Protein AF-0000000080665202 (afdb_homodimer)

InterPro domains:
  IPR003607 HD/PDEase domain [SM00471] (32-148)
  IPR006674 HD domain [PF13023] (15-162)
  IPR006674 HD domain [PS51831] (36-139)
  IPR039356 5'-deoxynucleotidase YfbR/HDDC2 [PTHR11845] (4-186)

Foldseek 3Di:
DQQDQQPVVLVLLVVLQQPAAQVVCVVLVQPPHHGNQVLLVVLLVVLVVCVVVDPPDPSVLLNLLSRQQCSLCSPLNNDDPVNPADPVRSVVSSLVSLVVNLSNVVVCSVVSSVSNVCLVVCDDPSNVVSVLSSLLSQVLSVLVSCVPVVGDDVVSLVVCVPVNDDPPSVVVNVVSVVVSVVVVVVVD/DQQDQQPVVLVLLVVLQQPAAQVVCVVLVQPPHHGNQVLLVVLLVVLVVCVVVDPPDPSVLLSLLSRQQCSLCSPLNNDDPVNPADPVRSVVSSLVSLVVNLSNVVVCSVVSSVSNVCLVVCDDPSNVVSVLSSLLSQVLSVLVSCVPVVGDDVVSLVVCVPVNDDPPSVVVNVVSVVVSVVVVVVVD

Nearest PDB structures (foldseek):
  4l1j-assembly1_A  TM=9.635E-01  e=3.374E-11  Homo sapiens
  4l7e-assembly1_A  TM=9.557E-01  e=7.257E-11  Homo sapiens
  4dmb-assembly1_A  TM=9.648E-01  e=1.289E-10  Homo sapiens
  4l7w-assembly1_A-2  TM=9.643E-01  e=2.080E-10  Homo sapiens
  4l1j-assembly1_A  TM=9.636E-01  e=3.786E-11  Homo sapiens

Sequence (376 aa):
MTSTLKIFELLDVLDNLKHLKRTGWVKCGVPEPETVACHMYRMAVLAMALDGQIDGLDVMRAVKMALVHDIGEAIAGDITPHCGVSEQDKFDLEKKAIDTITSYVPSVGDEWSMLWKEYEEAASLTAKVVKHLDKFDMIVQAEKYEEVHGIDLQQFFASTVGVLKMEPFATWDRELREKRNQRLSKNEMTSTLKIFELLDVLDNLKHLKRTGWVKCGVPEPETVACHMYRMAVLAMALDGQIDGLDVMRAVKMALVHDIGEAIAGDITPHCGVSEQDKFDLEKKAIDTITSYVPSVGDEWSMLWKEYEEAASLTAKVVKHLDKFDMIVQAEKYEEVHGIDLQQFFASTVGVLKMEPFATWDRELREKRNQRLSKNE

Secondary structure (DSSP, 8-state):
------HHHHHHHHHHHHH-B-HHHHHTT-SSPPBHHHHHHHHHHHHHHTTTTSTT--HHHHHHHHHHTTTTHHHH----GGGS--HHHHHHHHHHHHHHHHHT-TTTHHHHHHHHHHHHHT-SHHHHHHHHHHHHHHHHHHHHHHHHH----HHHHHTTTTT--STTHHHHHHHHHHHHHHHHHH--/------HHHHHHHHHHHHH-B-HHHHHTT-SSPPBHHHHHHHHHHHHHHTTTTSTT--HHHHHHHHHHTTTTHHHH----GGGS--HHHHHHHHHHHHHHHHHT-TTTHHHHHHHHHHHHHT-SHHHHHHHHHHHHHHHHHHHHHHHHH----HHHHHTTTTT--STTHHHHHHHHHHHHHHHHHHT-

Radius of gyration: 20.37 Å; Cα contacts (8 Å, |Δi|>4): 469; chains: 2; bounding box: 46×51×63 Å

pLDDT: mean 95.86, std 7.24, range [35.56, 98.94]

Solvent-accessible surface area (backbone atoms only — not comparable to full-atom values): 20281 Å² total; per-residue (Å²): 126,84,64,63,70,34,61,69,64,47,48,50,40,49,51,40,24,50,68,34,56,40,43,72,43,54,76,70,64,46,79,87,52,62,23,48,28,30,54,28,31,50,40,23,54,53,33,56,65,41,51,92,68,46,92,89,58,53,40,68,60,30,24,53,29,34,63,43,58,64,52,23,31,42,73,57,44,68,80,50,85,84,67,80,56,52,73,66,57,47,50,53,44,30,48,52,28,40,55,55,54,26,62,30,30,50,77,49,16,64,58,54,52,48,37,33,50,43,44,74,64,45,73,51,71,47,23,41,51,47,51,43,44,53,55,50,51,50,41,54,50,41,52,49,45,26,71,75,67,70,47,88,55,62,67,58,52,65,75,44,65,87,64,47,71,53,76,67,46,29,60,52,48,52,53,50,52,51,52,50,49,52,54,57,54,68,74,98,126,82,64,63,69,33,60,68,64,47,49,50,42,51,52,40,22,50,68,35,55,40,44,73,41,52,77,69,65,46,78,87,52,61,23,48,27,28,54,27,31,51,41,23,54,53,32,54,67,40,51,91,71,46,91,88,59,53,38,67,60,30,24,54,30,35,64,42,60,64,52,22,31,41,72,57,44,68,80,51,86,84,68,79,56,51,73,68,57,48,50,52,44,32,48,52,27,40,54,54,55,25,64,29,32,50,80,47,16,65,58,52,52,50,38,34,50,44,44,74,64,46,71,49,70,49,24,41,50,45,51,43,43,52,54,49,51,49,41,54,50,41,52,50,46,26,72,74,68,70,47,89,55,60,67,58,54,64,75,42,65,86,64,48,69,52,79,68,46,29,59,52,48,53,53,49,53,50,52,51,50,53,55,56,54,69,75,98

Organism: Caenorhabditis japonica (NCBI:txid281687)

Structure (mmCIF, N/CA/C/O backbone):
data_AF-0000000080665202-model_v1
#
loop_
_entity.id
_entity.type
_entity.pdbx_description
1 polymer "5'-deoxynucleotidase HDDC2"
#
loop_
_atom_site.group_PDB
_atom_site.id
_atom_site.type_symbol
_atom_site.label_atom_id
_atom_site.label_alt_id
_atom_site.label_comp_id
_atom_site.label_asym_id
_atom_site.label_entity_id
_atom_site.label_seq_id
_atom_site.pdbx_PDB_ins_code
_atom_site.Cartn_x
_atom_site.Cartn_y
_atom_site.Cartn_z
_atom_site.occupancy
_atom_site.B_iso_or_equiv
_atom_site.auth_seq_id
_atom_site.auth_comp_id
_atom_site.auth_asym_id
_atom_site.auth_atom_id
_atom_site.pdbx_PDB_model_num
ATOM 1 N N . MET A 1 1 ? -3.447 0.035 32.438 1 35.75 1 MET A N 1
ATOM 2 C CA . MET A 1 1 ? -3.031 1.276 31.797 1 35.75 1 MET A CA 1
ATOM 3 C C . MET A 1 1 ? -3.268 1.212 30.297 1 35.75 1 MET A C 1
ATOM 5 O O . MET A 1 1 ? -2.805 0.283 29.625 1 35.75 1 MET A O 1
ATOM 9 N N . THR A 1 2 ? -4.465 1.565 29.812 1 48.47 2 THR A N 1
ATOM 10 C CA . THR A 1 2 ? -4.992 1.306 28.484 1 48.47 2 THR A CA 1
ATOM 11 C C . THR A 1 2 ? -3.939 1.594 27.422 1 48.47 2 THR A C 1
ATOM 13 O O . THR A 1 2 ? -3.402 2.701 27.359 1 48.47 2 THR A O 1
ATOM 16 N N . SER A 1 3 ? -3.148 0.642 27.062 1 66.38 3 SER A N 1
ATOM 17 C CA . SER A 1 3 ? -1.968 0.791 26.219 1 66.38 3 SER A CA 1
ATOM 18 C C . SER A 1 3 ? -2.279 1.609 24.969 1 66.38 3 SER A C 1
ATOM 20 O O . SER A 1 3 ? -3.314 1.408 24.328 1 66.38 3 SER A O 1
ATOM 22 N N . THR A 1 4 ? -1.758 2.883 24.984 1 87.56 4 THR A N 1
ATOM 23 C CA . THR A 1 4 ? -1.946 3.938 24 1 87.56 4 THR A CA 1
ATOM 24 C C . THR A 1 4 ? -1.174 3.627 22.719 1 87.56 4 THR A C 1
ATOM 26 O O . THR A 1 4 ? -0.082 3.057 22.766 1 87.56 4 THR A O 1
ATOM 29 N N . LEU A 1 5 ? -1.821 3.877 21.672 1 95.12 5 LEU A N 1
ATOM 30 C CA . LEU A 1 5 ? -1.2 3.779 20.359 1 95.12 5 LEU A CA 1
ATOM 31 C C . LEU A 1 5 ? 0.13 4.523 20.328 1 95.12 5 LEU A C 1
ATOM 33 O O . LEU A 1 5 ? 0.198 5.699 20.703 1 95.12 5 LEU A O 1
ATOM 37 N N . LYS A 1 6 ? 1.21 3.777 20.062 1 97.56 6 LYS A N 1
ATOM 38 C CA . LYS A 1 6 ? 2.527 4.379 19.875 1 97.56 6 LYS A CA 1
ATOM 39 C C . LYS A 1 6 ? 2.752 4.77 18.422 1 97.56 6 LYS A C 1
ATOM 41 O O . LYS A 1 6 ? 3.502 4.105 17.703 1 97.56 6 LYS A O 1
ATOM 46 N N . ILE A 1 7 ? 2.266 5.875 18.047 1 97.94 7 ILE A N 1
ATOM 47 C CA . ILE A 1 7 ? 2.076 6.273 16.656 1 97.94 7 ILE A CA 1
ATOM 48 C C . ILE A 1 7 ? 3.434 6.469 15.984 1 97.94 7 ILE A C 1
ATOM 50 O O . ILE A 1 7 ? 3.627 6.078 14.828 1 97.94 7 ILE A O 1
ATOM 54 N N . PHE A 1 8 ? 4.422 6.996 16.594 1 98.06 8 PHE A N 1
ATOM 55 C CA . PHE A 1 8 ? 5.688 7.316 15.938 1 98.06 8 PHE A CA 1
ATOM 56 C C . PHE A 1 8 ? 6.52 6.055 15.727 1 98.06 8 PHE A C 1
ATOM 58 O O . PHE A 1 8 ? 7.25 5.949 14.742 1 98.06 8 PHE A O 1
ATOM 65 N N . GLU A 1 9 ? 6.453 5.094 16.656 1 98.44 9 GLU A N 1
ATOM 66 C CA . GLU A 1 9 ? 7.078 3.795 16.422 1 98.44 9 GLU A CA 1
ATOM 67 C C . GLU A 1 9 ? 6.43 3.082 15.242 1 98.44 9 GLU A C 1
ATOM 69 O O . GLU A 1 9 ? 7.125 2.492 14.406 1 98.44 9 GLU A O 1
ATOM 74 N N . LEU A 1 10 ? 5.078 3.156 15.172 1 98.69 10 LEU A N 1
ATOM 75 C CA . LEU A 1 10 ? 4.367 2.553 14.055 1 98.69 10 LEU A CA 1
ATOM 76 C C . LEU A 1 10 ? 4.762 3.225 12.742 1 98.69 10 LEU A C 1
ATOM 78 O O . LEU A 1 10 ? 4.953 2.549 11.727 1 98.69 10 LEU A O 1
ATOM 82 N N . LEU A 1 11 ? 4.887 4.535 12.805 1 98.69 11 LEU A N 1
ATOM 83 C CA . LEU A 1 11 ? 5.27 5.281 11.609 1 98.69 11 LEU A CA 1
ATOM 84 C C . LEU A 1 11 ? 6.66 4.875 11.141 1 98.69 11 LEU A C 1
ATOM 86 O O . LEU A 1 11 ? 6.918 4.801 9.938 1 98.69 11 LEU A O 1
ATOM 90 N N . ASP A 1 12 ? 7.551 4.574 12.039 1 98.19 12 ASP A N 1
ATOM 91 C CA . ASP A 1 12 ? 8.883 4.102 11.672 1 98.19 12 ASP A CA 1
ATOM 92 C C . ASP A 1 12 ? 8.812 2.746 10.969 1 98.19 12 ASP A C 1
ATOM 94 O O . ASP A 1 12 ? 9.508 2.516 9.977 1 98.19 12 ASP A O 1
ATOM 98 N N . VAL A 1 13 ? 8.023 1.891 11.492 1 98.62 13 VAL A N 1
ATOM 99 C CA . VAL A 1 13 ? 7.809 0.575 10.898 1 98.62 13 VAL A CA 1
ATOM 100 C C . VAL A 1 13 ? 7.312 0.729 9.461 1 98.62 13 VAL A C 1
ATOM 102 O O . VAL A 1 13 ? 7.855 0.113 8.539 1 98.62 13 VAL A O 1
ATOM 105 N N . LEU A 1 14 ? 6.332 1.546 9.281 1 98.75 14 LEU A N 1
ATOM 106 C CA . LEU A 1 14 ? 5.691 1.697 7.98 1 98.75 14 LEU A CA 1
ATOM 107 C C . LEU A 1 14 ? 6.617 2.408 7 1 98.75 14 LEU A C 1
ATOM 109 O O . LEU A 1 14 ? 6.594 2.121 5.801 1 98.75 14 LEU A O 1
ATOM 113 N N . ASP A 1 15 ? 7.406 3.33 7.516 1 98.25 15 ASP A N 1
ATOM 114 C CA . ASP A 1 15 ? 8.391 3.992 6.664 1 98.25 15 ASP A CA 1
ATOM 115 C C . ASP A 1 15 ? 9.422 2.996 6.141 1 98.25 15 ASP A C 1
ATOM 117 O O . ASP A 1 15 ? 9.828 3.068 4.977 1 98.25 15 ASP A O 1
ATOM 121 N N . ASN A 1 16 ? 9.844 2.117 7.012 1 98 16 ASN A N 1
ATOM 122 C CA . ASN A 1 16 ? 10.789 1.083 6.602 1 98 16 ASN A CA 1
ATOM 123 C C . ASN A 1 16 ? 10.219 0.219 5.48 1 98 16 ASN A C 1
ATOM 125 O O . ASN A 1 16 ? 10.93 -0.125 4.535 1 98 16 ASN A O 1
ATOM 129 N N . LEU A 1 17 ? 8.945 -0.098 5.523 1 98.44 17 LEU A N 1
ATOM 130 C CA . LEU A 1 17 ? 8.312 -0.917 4.496 1 98.44 17 LEU A CA 1
ATOM 131 C C . LEU A 1 17 ? 8.227 -0.159 3.176 1 98.44 17 LEU A C 1
ATOM 133 O O . LEU A 1 17 ? 8.375 -0.752 2.104 1 98.44 17 LEU A O 1
ATOM 137 N N . LYS A 1 18 ? 7.922 1.159 3.256 1 97.06 18 LYS A N 1
ATOM 138 C CA . LYS A 1 18 ? 7.816 1.993 2.062 1 97.06 18 LYS A CA 1
ATOM 139 C C . LYS A 1 18 ? 9.117 1.973 1.261 1 97.06 18 LYS A C 1
ATOM 141 O O . LYS A 1 18 ? 9.102 2.131 0.039 1 97.06 18 LYS A O 1
ATOM 146 N N . HIS A 1 19 ? 10.219 1.714 1.933 1 94.75 19 HIS A N 1
ATOM 147 C CA . HIS A 1 19 ? 11.516 1.873 1.276 1 94.75 19 HIS A CA 1
ATOM 148 C C . HIS A 1 19 ? 12.266 0.545 1.201 1 94.75 19 HIS A C 1
ATOM 150 O O . HIS A 1 19 ? 13.352 0.472 0.629 1 94.75 19 HIS A O 1
ATOM 156 N N . LEU A 1 20 ? 11.695 -0.484 1.735 1 97.19 20 LEU A N 1
ATOM 157 C CA . LEU A 1 20 ? 12.289 -1.816 1.668 1 97.19 20 LEU A CA 1
ATOM 158 C C . LEU A 1 20 ? 12 -2.469 0.32 1 97.19 20 LEU A C 1
ATOM 160 O O . LEU A 1 20 ? 10.914 -3.012 0.105 1 97.19 20 LEU A O 1
ATOM 164 N N . LYS A 1 21 ? 13.031 -2.439 -0.521 1 97.44 21 LYS A N 1
ATOM 165 C CA . LYS A 1 21 ? 12.898 -3.068 -1.832 1 97.44 21 LYS A CA 1
ATOM 166 C C . LYS A 1 21 ? 12.781 -4.586 -1.702 1 97.44 21 LYS A C 1
ATOM 168 O O . LYS A 1 21 ? 13.453 -5.199 -0.872 1 97.44 21 LYS A O 1
ATOM 173 N N . ARG A 1 22 ? 11.945 -5.234 -2.451 1 97.81 22 ARG A N 1
ATOM 174 C CA . ARG A 1 22 ? 11.805 -6.688 -2.398 1 97.81 22 ARG A CA 1
ATOM 175 C C . ARG A 1 22 ? 13.078 -7.379 -2.865 1 97.81 22 ARG A C 1
ATOM 177 O O . ARG A 1 22 ? 13.484 -7.23 -4.02 1 97.81 22 ARG A O 1
ATOM 184 N N . THR A 1 23 ? 13.609 -8.141 -2.047 1 97 23 THR A N 1
ATOM 185 C CA . THR A 1 23 ? 14.961 -8.688 -2.172 1 97 23 THR A CA 1
ATOM 186 C C . THR A 1 23 ? 15.07 -9.562 -3.414 1 97 23 THR A C 1
ATOM 188 O O . THR A 1 23 ? 16.094 -9.562 -4.094 1 97 23 THR A O 1
ATOM 191 N N . GLY A 1 24 ? 14.039 -10.336 -3.705 1 96.06 24 GLY A N 1
ATOM 192 C CA . GLY A 1 24 ? 14.07 -11.18 -4.883 1 96.06 24 GLY A CA 1
ATOM 193 C C . GLY A 1 24 ? 14.344 -10.422 -6.164 1 96.06 24 GLY A C 1
ATOM 194 O O . GLY A 1 24 ? 15.109 -10.883 -7.016 1 96.06 24 GLY A O 1
ATOM 195 N N . TRP A 1 25 ? 13.75 -9.258 -6.344 1 97.81 25 TRP A N 1
ATOM 196 C CA . TRP A 1 25 ? 13.953 -8.43 -7.527 1 97.81 25 TRP A CA 1
ATOM 197 C C . TRP A 1 25 ? 15.352 -7.816 -7.531 1 97.81 25 TRP A C 1
ATOM 199 O O . TRP A 1 25 ? 15.984 -7.711 -8.586 1 97.81 25 TRP A O 1
ATOM 209 N N . VAL A 1 26 ? 15.75 -7.375 -6.32 1 97.38 26 VAL A N 1
ATOM 210 C CA . VAL A 1 26 ? 17.078 -6.789 -6.188 1 97.38 26 VAL A CA 1
ATOM 211 C C . VAL A 1 26 ? 18.141 -7.797 -6.633 1 97.38 26 VAL A C 1
ATOM 213 O O . VAL A 1 26 ? 19.047 -7.453 -7.387 1 97.38 26 VAL A O 1
ATOM 216 N N . LYS A 1 27 ? 18.031 -8.984 -6.23 1 96.31 27 LYS A N 1
ATOM 217 C CA . LYS A 1 27 ? 18.984 -10.039 -6.547 1 96.31 27 LYS A CA 1
ATOM 218 C C . LYS A 1 27 ? 19 -10.336 -8.047 1 96.31 27 LYS A C 1
ATOM 220 O O . LYS A 1 27 ? 20.016 -10.766 -8.586 1 96.31 27 LYS A O 1
ATOM 225 N N . CYS A 1 28 ? 17.906 -10.094 -8.703 1 97.12 28 CYS A N 1
ATOM 226 C CA . CYS A 1 28 ? 17.797 -10.352 -10.133 1 97.12 28 CYS A CA 1
ATOM 227 C C . CYS A 1 28 ? 18.234 -9.133 -10.938 1 97.12 28 CYS A C 1
ATOM 229 O O . CYS A 1 28 ? 18.188 -9.141 -12.172 1 97.12 28 CYS A O 1
ATOM 231 N N . GLY A 1 29 ? 18.609 -8.062 -10.234 1 97.38 29 GLY A N 1
ATOM 232 C CA . GLY A 1 29 ? 19.125 -6.879 -10.898 1 97.38 29 GLY A CA 1
ATOM 233 C C . GLY A 1 29 ? 18.047 -6.004 -11.492 1 97.38 29 GLY A C 1
ATOM 234 O O . GLY A 1 29 ? 18.297 -5.238 -12.43 1 97.38 29 GLY A O 1
ATOM 235 N N . VAL A 1 30 ? 16.844 -6.125 -11.039 1 97.5 30 VAL A N 1
ATOM 236 C CA . VAL A 1 30 ? 15.75 -5.285 -11.523 1 97.5 30 VAL A CA 1
ATOM 237 C C . VAL A 1 30 ? 16 -3.83 -11.141 1 97.5 30 VAL A C 1
ATOM 239 O O . VAL A 1 30 ? 16.219 -3.52 -9.969 1 97.5 30 VAL A O 1
ATOM 242 N N . PRO A 1 31 ? 15.969 -2.922 -12.094 1 96.06 31 PRO A N 1
ATOM 243 C CA . PRO A 1 31 ? 16.125 -1.507 -11.75 1 96.06 31 PRO A CA 1
ATOM 244 C C . PRO A 1 31 ? 14.93 -0.944 -10.992 1 96.06 31 PRO A C 1
ATOM 246 O O . PRO A 1 31 ? 13.781 -1.155 -11.398 1 96.06 31 PRO A O 1
ATOM 249 N N . GLU A 1 32 ? 15.172 -0.239 -9.867 1 93.44 32 GLU A N 1
ATOM 250 C CA . GLU A 1 32 ? 14.148 0.423 -9.07 1 93.44 32 GLU A CA 1
ATOM 251 C C . GLU A 1 32 ? 12.961 -0.505 -8.812 1 93.44 32 GLU A C 1
ATOM 253 O O . GLU A 1 32 ? 11.82 -0.162 -9.117 1 93.44 32 GLU A O 1
ATOM 258 N N . PRO A 1 33 ? 13.219 -1.645 -8.25 1 97.12 33 PRO A N 1
ATOM 259 C CA . PRO A 1 33 ? 12.141 -2.615 -8.039 1 97.12 33 PRO A CA 1
ATOM 260 C C . PRO A 1 33 ? 11.109 -2.133 -7.016 1 97.12 33 PRO A C 1
ATOM 262 O O . PRO A 1 33 ? 11.352 -1.153 -6.305 1 97.12 33 PRO A O 1
ATOM 265 N N . GLU A 1 34 ? 9.977 -2.793 -7 1 97.88 34 GLU A N 1
ATOM 266 C CA . GLU A 1 34 ? 8.914 -2.477 -6.043 1 97.88 34 GLU A CA 1
ATOM 267 C C . GLU A 1 34 ? 9.383 -2.709 -4.609 1 97.88 34 GLU A C 1
ATOM 269 O O . GLU A 1 34 ? 10.305 -3.488 -4.367 1 97.88 34 GLU A O 1
ATOM 274 N N . THR A 1 35 ? 8.719 -2.025 -3.676 1 98.19 35 THR A N 1
ATOM 275 C CA . THR A 1 35 ? 8.953 -2.211 -2.248 1 98.19 35 THR A CA 1
ATOM 276 C C . THR A 1 35 ? 7.926 -3.17 -1.652 1 98.19 35 THR A C 1
ATOM 278 O O . THR A 1 35 ? 6.941 -3.516 -2.305 1 98.19 35 THR A O 1
ATOM 281 N N . VAL A 1 36 ? 8.211 -3.588 -0.464 1 98.5 36 VAL A N 1
ATOM 282 C CA . VAL A 1 36 ? 7.297 -4.469 0.249 1 98.5 36 VAL A CA 1
ATOM 283 C C . VAL A 1 36 ? 5.949 -3.777 0.433 1 98.5 36 VAL A C 1
ATOM 285 O O . VAL A 1 36 ? 4.895 -4.391 0.242 1 98.5 36 VAL A O 1
ATOM 288 N N . ALA A 1 37 ? 5.918 -2.49 0.741 1 98.62 37 ALA A N 1
ATOM 289 C CA . ALA A 1 37 ? 4.684 -1.738 0.953 1 98.62 37 ALA A CA 1
ATOM 290 C C . ALA A 1 37 ? 3.83 -1.718 -0.312 1 98.62 37 ALA A C 1
ATOM 292 O O . ALA A 1 37 ? 2.617 -1.932 -0.253 1 98.62 37 ALA A O 1
ATOM 293 N N . CYS A 1 38 ? 4.422 -1.447 -1.482 1 98.12 38 CYS A N 1
ATOM 294 C CA . CYS A 1 38 ? 3.641 -1.325 -2.709 1 98.12 38 CYS A CA 1
ATOM 295 C C . CYS A 1 38 ? 3.066 -2.674 -3.127 1 98.12 38 CYS A C 1
ATOM 297 O O . CYS A 1 38 ? 1.975 -2.74 -3.693 1 98.12 38 CYS A O 1
ATOM 299 N N . HIS A 1 39 ? 3.873 -3.74 -2.846 1 98.56 39 HIS A N 1
ATOM 300 C CA . HIS A 1 39 ? 3.363 -5.09 -3.051 1 98.56 39 HIS A CA 1
ATOM 301 C C . HIS A 1 39 ? 2.111 -5.34 -2.219 1 98.56 39 HIS A C 1
ATOM 303 O O . HIS A 1 39 ? 1.103 -5.824 -2.736 1 98.56 39 HIS A O 1
ATOM 309 N N . MET A 1 40 ? 2.154 -4.949 -0.942 1 98.81 40 MET A N 1
ATOM 310 C CA . MET A 1 40 ? 1.022 -5.168 -0.046 1 98.81 40 MET A CA 1
ATOM 311 C C . MET A 1 40 ? -0.148 -4.266 -0.421 1 98.81 40 MET A C 1
ATOM 313 O O . MET A 1 40 ? -1.309 -4.648 -0.27 1 98.81 40 MET A O 1
ATOM 317 N N . TYR A 1 41 ? 0.145 -3.104 -0.934 1 98.94 41 TYR A N 1
ATOM 318 C CA . TYR A 1 41 ? -0.912 -2.227 -1.426 1 98.94 41 TYR A CA 1
ATOM 319 C C . TYR A 1 41 ? -1.69 -2.891 -2.555 1 98.94 41 TYR A C 1
ATOM 321 O O . TYR A 1 41 ? -2.922 -2.955 -2.516 1 98.94 41 TYR A O 1
ATOM 329 N N . ARG A 1 42 ? -0.974 -3.344 -3.578 1 98.88 42 ARG A N 1
ATOM 330 C CA . ARG A 1 42 ? -1.641 -3.979 -4.711 1 98.88 42 ARG A CA 1
ATOM 331 C C . ARG A 1 42 ? -2.477 -5.172 -4.258 1 98.88 42 ARG A C 1
ATOM 333 O O . ARG A 1 42 ? -3.607 -5.352 -4.715 1 98.88 42 ARG A O 1
ATOM 340 N N . MET A 1 43 ? -1.951 -5.957 -3.334 1 98.88 43 MET A N 1
ATOM 341 C CA . MET A 1 43 ? -2.68 -7.117 -2.832 1 98.88 43 MET A CA 1
ATOM 342 C C . MET A 1 43 ? -3.973 -6.691 -2.143 1 98.88 43 MET A C 1
ATOM 344 O O . MET A 1 43 ? -5.008 -7.336 -2.307 1 98.88 43 MET A O 1
ATOM 348 N N . ALA A 1 44 ? -3.902 -5.645 -1.385 1 98.88 44 ALA A N 1
ATOM 349 C CA . ALA A 1 44 ? -5.078 -5.184 -0.657 1 98.88 44 ALA A CA 1
ATOM 350 C C . ALA A 1 44 ? -6.172 -4.719 -1.618 1 98.88 44 ALA A C 1
ATOM 352 O O . ALA A 1 44 ? -7.344 -5.043 -1.438 1 98.88 44 ALA A O 1
ATOM 353 N N . VAL A 1 45 ? -5.816 -3.992 -2.66 1 98.88 45 VAL A N 1
ATOM 354 C CA . VAL A 1 45 ? -6.785 -3.492 -3.627 1 98.88 45 VAL A CA 1
ATOM 355 C C . VAL A 1 45 ? -7.371 -4.656 -4.422 1 98.88 45 VAL A C 1
ATOM 357 O O . VAL A 1 45 ? -8.578 -4.699 -4.684 1 98.88 45 VAL A O 1
ATOM 360 N N . LEU A 1 46 ? -6.559 -5.613 -4.789 1 98.75 46 LEU A N 1
ATOM 361 C CA . LEU A 1 46 ? -7.055 -6.793 -5.488 1 98.75 46 LEU A CA 1
ATOM 362 C C . LEU A 1 46 ? -8.023 -7.578 -4.609 1 98.75 46 LEU A C 1
ATOM 364 O O . LEU A 1 46 ? -9.031 -8.094 -5.098 1 98.75 46 LEU A O 1
ATOM 368 N N . ALA A 1 47 ? -7.68 -7.672 -3.311 1 98.81 47 ALA A N 1
ATOM 369 C CA . ALA A 1 47 ? -8.594 -8.328 -2.385 1 98.81 47 ALA A CA 1
ATOM 370 C C . ALA A 1 47 ? -9.961 -7.648 -2.389 1 98.81 47 ALA A C 1
ATOM 372 O O . ALA A 1 47 ? -11 -8.32 -2.408 1 98.81 47 ALA A O 1
ATOM 373 N N . MET A 1 48 ? -9.984 -6.324 -2.398 1 98.44 48 MET A N 1
ATOM 374 C CA . MET A 1 48 ? -11.242 -5.578 -2.467 1 98.44 48 MET A CA 1
ATOM 375 C C . MET A 1 48 ? -12.008 -5.922 -3.738 1 98.44 48 MET A C 1
ATOM 377 O O . MET A 1 48 ? -13.234 -6.055 -3.711 1 98.44 48 MET A O 1
ATOM 381 N N . ALA A 1 49 ? -11.297 -6.086 -4.793 1 98.06 49 ALA A N 1
ATOM 382 C CA . ALA A 1 49 ? -11.914 -6.324 -6.094 1 98.06 49 ALA A CA 1
ATOM 383 C C . ALA A 1 49 ? -12.531 -7.719 -6.164 1 98.06 49 ALA A C 1
ATOM 385 O O . ALA A 1 49 ? -13.32 -8.01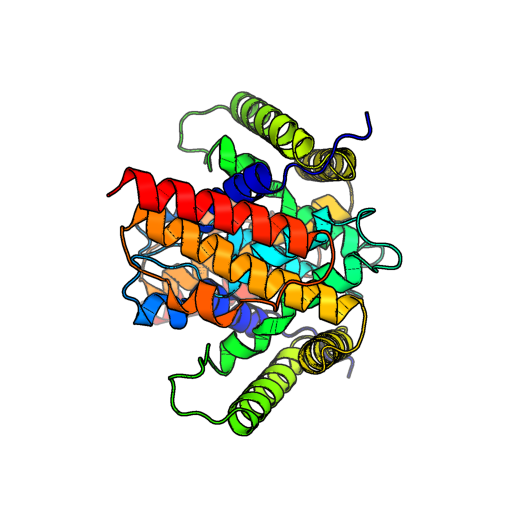6 -7.066 1 98.06 49 ALA A O 1
ATOM 386 N N . LEU A 1 50 ? -12.234 -8.57 -5.219 1 97.5 50 LEU A N 1
ATOM 387 C CA . LEU A 1 50 ? -12.727 -9.945 -5.215 1 97.5 50 LEU A CA 1
ATOM 388 C C . LEU A 1 50 ? -14.102 -10.023 -4.562 1 97.5 50 LEU A C 1
ATOM 390 O O . LEU A 1 50 ? -14.695 -11.102 -4.488 1 97.5 50 LEU A O 1
ATOM 394 N N . ASP A 1 51 ? -14.57 -8.883 -4.047 1 95.75 51 ASP A N 1
ATOM 395 C CA . ASP A 1 51 ? -15.891 -8.898 -3.41 1 95.75 51 ASP A CA 1
ATOM 396 C C . ASP A 1 51 ? -16.953 -9.461 -4.352 1 95.75 51 ASP A C 1
ATOM 398 O O . ASP A 1 51 ? -17.109 -8.969 -5.473 1 95.75 51 ASP A O 1
ATOM 402 N N . GLY A 1 52 ? -17.625 -10.508 -3.959 1 92.44 52 GLY A N 1
ATOM 403 C CA . GLY A 1 52 ? -18.672 -11.148 -4.742 1 92.44 52 GLY A CA 1
ATOM 404 C C . GLY A 1 52 ? -18.125 -12.172 -5.73 1 92.44 52 GLY A C 1
ATOM 405 O O . GLY A 1 52 ? -18.906 -12.812 -6.445 1 92.44 52 GLY A O 1
ATOM 406 N N . GLN A 1 53 ? -16.812 -12.391 -5.734 1 93.81 53 GLN A N 1
ATOM 407 C CA . GLN A 1 53 ? -16.203 -13.281 -6.719 1 93.81 53 GLN A CA 1
ATOM 408 C C . GLN A 1 53 ? -15.961 -14.672 -6.133 1 93.81 53 GLN A C 1
ATOM 410 O O . GLN A 1 53 ? -15.867 -15.648 -6.871 1 93.81 53 GLN A O 1
ATOM 415 N N . ILE A 1 54 ? -15.773 -14.773 -4.844 1 96.31 54 ILE A N 1
ATOM 416 C CA . ILE A 1 54 ? -15.477 -16.031 -4.164 1 96.31 54 ILE A CA 1
ATOM 417 C C . ILE A 1 54 ? -16.469 -16.25 -3.031 1 96.31 54 ILE A C 1
ATOM 419 O O . ILE A 1 54 ? -16.5 -15.484 -2.062 1 96.31 54 ILE A O 1
ATOM 423 N N . ASP A 1 55 ? -17.219 -17.297 -3.131 1 96.5 55 ASP A N 1
ATOM 424 C CA . ASP A 1 55 ? -18.266 -17.594 -2.158 1 96.5 55 ASP A CA 1
ATOM 425 C C . ASP A 1 55 ? -17.688 -17.797 -0.765 1 96.5 55 ASP A C 1
ATOM 427 O O . ASP A 1 55 ? -16.719 -18.562 -0.595 1 96.5 55 ASP A O 1
ATOM 431 N N . GLY A 1 56 ? -18.234 -17.078 0.177 1 97.44 56 GLY A N 1
ATOM 432 C CA . GLY A 1 56 ? -17.859 -17.297 1.564 1 97.44 56 GLY A CA 1
ATOM 433 C C . GLY A 1 56 ? -16.672 -16.469 2 1 97.44 56 GLY A C 1
ATOM 434 O O . GLY A 1 56 ? -16.328 -16.438 3.184 1 97.44 56 GLY A O 1
ATOM 435 N N . LEU A 1 57 ? -16.078 -15.781 1.095 1 98 57 LEU A N 1
ATOM 436 C CA . LEU A 1 57 ? -14.891 -15 1.437 1 98 57 LEU A CA 1
ATOM 437 C C . LEU A 1 57 ? -15.266 -13.766 2.252 1 98 57 LEU A C 1
ATOM 439 O O . LEU A 1 57 ? -16.156 -13 1.857 1 98 57 LEU A O 1
ATOM 443 N N . ASP A 1 58 ? -14.648 -13.633 3.383 1 98.12 58 ASP A N 1
ATOM 444 C CA . ASP A 1 58 ? -14.664 -12.359 4.102 1 98.12 58 ASP A CA 1
ATOM 445 C C . ASP A 1 58 ? -13.648 -11.383 3.508 1 98.12 58 ASP A C 1
ATOM 447 O O . ASP A 1 58 ? -12.484 -11.367 3.916 1 98.12 58 ASP A O 1
ATOM 451 N N . VAL A 1 59 ? -14.094 -10.531 2.674 1 97.88 59 VAL A N 1
ATOM 452 C CA . VAL A 1 59 ? -13.242 -9.68 1.856 1 97.88 59 VAL A CA 1
ATOM 453 C C . VAL A 1 59 ? -12.484 -8.695 2.75 1 97.88 59 VAL A C 1
ATOM 455 O O . VAL A 1 59 ? -11.297 -8.43 2.527 1 97.88 59 VAL A O 1
ATOM 458 N N . MET A 1 60 ? -13.164 -8.141 3.721 1 98.06 60 MET A N 1
ATOM 459 C CA . MET A 1 60 ? -12.492 -7.168 4.582 1 98.06 60 MET A CA 1
ATOM 460 C C . MET A 1 60 ? -11.406 -7.84 5.414 1 98.06 60 MET A C 1
ATOM 462 O O . MET A 1 60 ? -10.375 -7.234 5.695 1 98.06 60 MET A O 1
ATOM 466 N N . ARG A 1 61 ? -11.703 -9.016 5.84 1 98.44 61 ARG A N 1
ATOM 467 C CA . ARG A 1 61 ? -10.648 -9.758 6.527 1 98.44 61 ARG A CA 1
ATOM 468 C C . ARG A 1 61 ? -9.469 -10.016 5.598 1 98.44 61 ARG A C 1
ATOM 470 O O . ARG A 1 61 ? -8.312 -9.922 6.012 1 98.44 61 ARG A O 1
ATOM 477 N N . ALA A 1 62 ? -9.719 -10.352 4.328 1 98.88 62 ALA A N 1
ATOM 478 C CA . ALA A 1 62 ? -8.664 -10.555 3.338 1 98.88 62 ALA A CA 1
ATOM 479 C C . ALA A 1 62 ? -7.863 -9.273 3.119 1 98.88 62 ALA A C 1
ATOM 481 O O . ALA A 1 62 ? -6.637 -9.32 2.998 1 98.88 62 ALA A O 1
ATOM 482 N N . VAL A 1 63 ? -8.555 -8.148 3.08 1 98.88 63 VAL A N 1
ATOM 483 C CA . VAL A 1 63 ? -7.898 -6.855 2.91 1 98.88 63 VAL A CA 1
ATOM 484 C C . VAL A 1 63 ? -6.965 -6.59 4.09 1 98.88 63 VAL A C 1
ATOM 486 O O . VAL A 1 63 ? -5.797 -6.242 3.9 1 98.88 63 VAL A O 1
ATOM 489 N N . LYS A 1 64 ? -7.461 -6.781 5.301 1 98.81 64 LYS A N 1
ATOM 490 C CA . LYS A 1 64 ? -6.637 -6.562 6.484 1 98.81 64 LYS A CA 1
ATOM 491 C C . LYS A 1 64 ? -5.422 -7.492 6.488 1 98.81 64 LYS A C 1
ATOM 493 O O . LYS A 1 64 ? -4.309 -7.062 6.801 1 98.81 64 LYS A O 1
ATOM 498 N N . MET A 1 65 ? -5.66 -8.727 6.137 1 98.88 65 MET A N 1
ATOM 499 C CA . MET A 1 65 ? -4.57 -9.695 6.105 1 98.88 65 MET A CA 1
ATOM 500 C C . MET A 1 65 ? -3.518 -9.297 5.082 1 98.88 65 MET A C 1
ATOM 502 O O . MET A 1 65 ? -2.318 -9.375 5.355 1 98.88 65 MET A O 1
ATOM 506 N N . ALA A 1 66 ? -3.973 -8.875 3.902 1 98.94 66 ALA A N 1
ATOM 507 C CA . ALA A 1 66 ? -3.053 -8.422 2.859 1 98.94 66 ALA A CA 1
ATOM 508 C C . ALA A 1 66 ? -2.205 -7.25 3.344 1 98.94 66 ALA A C 1
ATOM 510 O O . ALA A 1 66 ? -1.026 -7.141 2.994 1 98.94 66 ALA A O 1
ATOM 511 N N . LEU A 1 67 ? -2.74 -6.406 4.164 1 98.88 67 LEU A N 1
ATOM 512 C CA . LEU A 1 67 ? -2.076 -5.188 4.613 1 98.88 67 LEU A CA 1
ATOM 513 C C . LEU A 1 67 ? -1.036 -5.496 5.684 1 98.88 67 LEU A C 1
ATOM 515 O O . LEU A 1 67 ? -0.121 -4.703 5.914 1 98.88 67 LEU A O 1
ATOM 519 N N . VAL A 1 68 ? -1.112 -6.715 6.32 1 98.81 68 VAL A N 1
ATOM 520 C CA . VAL A 1 68 ? -0.221 -6.883 7.465 1 98.81 68 VAL A CA 1
ATOM 521 C C . VAL A 1 68 ? 0.6 -8.156 7.297 1 98.81 68 VAL A C 1
ATOM 523 O O . VAL A 1 68 ? 1.467 -8.461 8.125 1 98.81 68 VAL A O 1
ATOM 526 N N . HIS A 1 69 ? 0.375 -8.938 6.23 1 98.69 69 HIS A N 1
ATOM 527 C CA . HIS A 1 69 ? 0.957 -10.273 6.152 1 98.69 69 HIS A CA 1
ATOM 528 C C . HIS A 1 69 ? 2.48 -10.211 6.156 1 98.69 69 HIS A C 1
ATOM 530 O O . HIS A 1 69 ? 3.139 -11.078 6.734 1 98.69 69 HIS A O 1
ATOM 536 N N . ASP A 1 70 ? 3.08 -9.188 5.609 1 98.31 70 ASP A N 1
ATOM 537 C CA . ASP A 1 70 ? 4.531 -9.047 5.535 1 98.31 70 ASP A CA 1
ATOM 538 C C . ASP A 1 70 ? 5.023 -7.91 6.434 1 98.31 70 ASP A C 1
ATOM 540 O O . ASP A 1 70 ? 6.148 -7.438 6.281 1 98.31 70 ASP A O 1
ATOM 544 N N . ILE A 1 71 ? 4.207 -7.398 7.359 1 98.69 71 ILE A N 1
ATOM 545 C CA . ILE A 1 71 ? 4.523 -6.195 8.117 1 98.69 71 ILE A CA 1
ATOM 546 C C . ILE A 1 71 ? 5.758 -6.438 8.984 1 98.69 71 ILE A C 1
ATOM 548 O O . ILE A 1 71 ? 6.539 -5.52 9.234 1 98.69 71 ILE A O 1
ATOM 552 N N . GLY A 1 72 ? 5.996 -7.668 9.422 1 98.38 72 GLY A N 1
ATOM 553 C CA . GLY A 1 72 ? 7.164 -8.016 10.219 1 98.38 72 GLY A CA 1
ATOM 554 C C . GLY A 1 72 ? 8.477 -7.754 9.5 1 98.38 72 GLY A C 1
ATOM 555 O O . GLY A 1 72 ? 9.516 -7.598 10.133 1 98.38 72 GLY A O 1
ATOM 556 N N . GLU A 1 73 ? 8.43 -7.695 8.164 1 98.31 73 GLU A N 1
ATOM 557 C CA . GLU A 1 73 ? 9.641 -7.492 7.371 1 98.31 73 GLU A CA 1
ATOM 558 C C . GLU A 1 73 ? 10.227 -6.102 7.602 1 98.31 73 GLU A C 1
ATOM 560 O O . GLU A 1 73 ? 11.391 -5.852 7.289 1 98.31 73 GLU A O 1
ATOM 565 N N . ALA A 1 74 ? 9.422 -5.207 8.094 1 98.38 74 ALA A N 1
ATOM 566 C CA . ALA A 1 74 ? 9.914 -3.873 8.438 1 98.38 74 ALA A CA 1
ATOM 567 C C . ALA A 1 74 ? 11.07 -3.955 9.43 1 98.38 74 ALA A C 1
ATOM 569 O O . ALA A 1 74 ? 11.953 -3.092 9.438 1 98.38 74 ALA A O 1
ATOM 570 N N . ILE A 1 75 ? 11.016 -4.926 10.297 1 97.88 75 ILE A N 1
ATOM 571 C CA . ILE A 1 75 ? 12.016 -5.098 11.344 1 97.88 75 ILE A CA 1
ATOM 572 C C . ILE A 1 75 ? 12.945 -6.254 10.977 1 97.88 75 ILE A C 1
ATOM 574 O O . ILE A 1 75 ? 14.172 -6.117 11.047 1 97.88 75 ILE A O 1
ATOM 578 N N . ALA A 1 76 ? 12.398 -7.391 10.477 1 95.94 76 ALA A N 1
ATOM 579 C CA . ALA A 1 76 ? 13.148 -8.617 10.227 1 95.94 76 ALA A CA 1
ATOM 580 C C . ALA A 1 76 ? 13.883 -8.547 8.891 1 95.94 76 ALA A C 1
ATOM 582 O O . ALA A 1 76 ? 14.828 -9.312 8.656 1 95.94 76 ALA A O 1
ATOM 583 N N . GLY A 1 77 ? 13.43 -7.617 8.016 1 95.38 77 GLY A N 1
ATOM 584 C CA . GLY A 1 77 ? 13.93 -7.629 6.652 1 95.38 77 GLY A CA 1
ATOM 585 C C . GLY A 1 77 ? 13.172 -8.586 5.75 1 95.38 77 GLY A C 1
ATOM 586 O O . GLY A 1 77 ? 12.461 -9.469 6.23 1 95.38 77 GLY A O 1
ATOM 587 N N . ASP A 1 78 ? 13.266 -8.336 4.469 1 95.44 78 ASP A N 1
ATOM 588 C CA . ASP A 1 78 ? 12.648 -9.211 3.484 1 95.44 78 ASP A CA 1
ATOM 589 C C . ASP A 1 78 ? 13.57 -10.375 3.129 1 95.44 78 ASP A C 1
ATOM 591 O O . ASP A 1 78 ? 14.305 -10.312 2.139 1 95.44 78 ASP A O 1
ATOM 595 N N . ILE A 1 79 ? 13.406 -11.391 3.791 1 91.31 79 ILE A N 1
ATOM 596 C CA . ILE A 1 79 ? 14.281 -12.547 3.656 1 91.31 79 ILE A CA 1
ATOM 597 C C . ILE A 1 79 ? 13.719 -13.5 2.604 1 91.31 79 ILE A C 1
ATOM 599 O O . ILE A 1 79 ? 12.547 -13.891 2.672 1 91.31 79 ILE A O 1
ATOM 603 N N . THR A 1 80 ? 14.539 -13.867 1.707 1 88.38 80 THR A N 1
ATOM 604 C CA . THR A 1 80 ? 14.164 -14.805 0.659 1 88.38 80 THR A CA 1
ATOM 605 C C . THR A 1 80 ? 14.828 -16.172 0.895 1 88.38 80 THR A C 1
ATOM 607 O O . THR A 1 80 ? 15.68 -16.297 1.771 1 88.38 80 THR A O 1
ATOM 610 N N . PRO A 1 81 ? 14.422 -17.156 0.147 1 81.62 81 PRO A N 1
ATOM 611 C CA . PRO A 1 81 ? 15.023 -18.484 0.295 1 81.62 81 PRO A CA 1
ATOM 612 C C . PRO A 1 81 ? 16.516 -18.484 -0.001 1 81.62 81 PRO A C 1
ATOM 614 O O . PRO A 1 81 ? 17.234 -19.391 0.439 1 81.62 81 PRO A O 1
ATOM 617 N N . HIS A 1 82 ? 17.047 -17.562 -0.568 1 83.5 82 HIS A N 1
ATOM 618 C CA . HIS A 1 82 ? 18.438 -17.531 -1.001 1 83.5 82 HIS A CA 1
ATOM 619 C C . HIS A 1 82 ? 19.312 -16.766 -0.006 1 83.5 82 HIS A C 1
ATOM 621 O O . HIS A 1 82 ? 20.5 -16.578 -0.235 1 83.5 82 HIS A O 1
ATOM 627 N N . CYS A 1 83 ? 18.812 -16.406 1.121 1 84.5 83 CYS A N 1
ATOM 628 C CA . CYS A 1 83 ? 19.547 -15.609 2.094 1 84.5 83 CYS A CA 1
ATOM 629 C C . CYS A 1 83 ? 20.219 -16.484 3.139 1 84.5 83 CYS A C 1
ATOM 631 O O . CYS A 1 83 ? 20.844 -15.984 4.066 1 84.5 83 CYS A O 1
ATOM 633 N N . GLY A 1 84 ? 20.047 -17.812 3.02 1 85.38 84 GLY A N 1
ATOM 634 C CA . GLY A 1 84 ? 20.734 -18.734 3.914 1 85.38 84 GLY A CA 1
ATOM 635 C C . GLY A 1 84 ? 20.094 -18.828 5.285 1 85.38 84 GLY A C 1
ATOM 636 O O . GLY A 1 84 ? 20.75 -19.156 6.266 1 85.38 84 GLY A O 1
ATOM 637 N N . VAL A 1 85 ? 18.938 -18.328 5.445 1 87.62 85 VAL A N 1
ATOM 638 C CA . VAL A 1 85 ? 18.172 -18.422 6.676 1 87.62 85 VAL A CA 1
ATOM 639 C C . VAL A 1 85 ? 17.125 -19.531 6.555 1 87.62 85 VAL A C 1
ATOM 641 O O . VAL A 1 85 ? 16.422 -19.609 5.547 1 87.62 85 VAL A O 1
ATOM 644 N N . SER A 1 86 ? 17.062 -20.391 7.535 1 91.19 86 SER A N 1
ATOM 645 C CA . SER A 1 86 ? 16.109 -21.484 7.488 1 91.19 86 SER A CA 1
ATOM 646 C C . SER A 1 86 ? 14.672 -20.984 7.582 1 91.19 86 SER A C 1
ATOM 648 O O . SER A 1 86 ? 14.438 -19.859 8.031 1 91.19 86 SER A O 1
ATOM 650 N N . GLU A 1 87 ? 13.75 -21.812 7.227 1 89.81 87 GLU A N 1
ATOM 651 C CA . GLU A 1 87 ? 12.336 -21.469 7.32 1 89.81 87 GLU A CA 1
ATOM 652 C C . GLU A 1 87 ? 11.93 -21.188 8.766 1 89.81 87 GLU A C 1
ATOM 654 O O . GLU A 1 87 ? 11.148 -20.266 9.031 1 89.81 87 GLU A O 1
ATOM 659 N N . GLN A 1 88 ? 12.414 -22 9.688 1 92.56 88 GLN A N 1
ATOM 660 C CA . GLN A 1 88 ? 12.086 -21.844 11.102 1 92.56 88 GLN A CA 1
ATOM 661 C C . GLN A 1 88 ? 12.688 -20.547 11.656 1 92.56 88 GLN A C 1
ATOM 663 O O . GLN A 1 88 ? 12.039 -19.844 12.422 1 92.56 88 GLN A O 1
ATOM 668 N N . ASP A 1 89 ? 13.93 -20.312 11.32 1 93.44 89 ASP A N 1
ATOM 669 C CA . ASP A 1 89 ? 14.578 -19.078 11.781 1 93.44 89 ASP A CA 1
ATOM 670 C C . ASP A 1 89 ? 13.844 -17.844 11.25 1 93.44 89 ASP A C 1
ATOM 672 O O . ASP A 1 89 ? 13.68 -16.859 11.977 1 93.44 89 ASP A O 1
ATOM 676 N N . LYS A 1 90 ? 13.469 -17.938 10 1 92.06 90 LYS A N 1
ATOM 677 C CA . LYS A 1 90 ? 12.695 -16.844 9.43 1 92.06 90 LYS A CA 1
ATOM 678 C C . LYS A 1 90 ? 11.391 -16.641 10.195 1 92.06 90 LYS A C 1
ATOM 680 O O . LYS A 1 90 ? 11.023 -15.5 10.5 1 92.06 90 LYS A O 1
ATOM 685 N N . PHE A 1 91 ? 10.68 -17.703 10.406 1 93.12 91 PHE A N 1
ATOM 686 C CA . PHE A 1 91 ? 9.422 -17.641 11.148 1 93.12 91 PHE A CA 1
ATOM 687 C C . PHE A 1 91 ? 9.633 -16.984 12.516 1 93.12 91 PHE A C 1
ATOM 689 O O . PHE A 1 91 ? 8.859 -16.109 12.914 1 93.12 91 PHE A O 1
ATOM 696 N N . ASP A 1 92 ? 10.648 -17.359 13.227 1 95.56 92 ASP A N 1
ATOM 697 C CA . ASP A 1 92 ? 10.922 -16.844 14.57 1 95.56 92 ASP A CA 1
ATOM 698 C C . ASP A 1 92 ? 11.258 -15.352 14.523 1 95.56 92 ASP A C 1
ATOM 700 O O . ASP A 1 92 ? 10.82 -14.586 15.391 1 95.56 92 ASP A O 1
ATOM 704 N N . LEU A 1 93 ? 12.086 -14.977 13.57 1 95.44 93 LEU A N 1
ATOM 705 C CA . LEU A 1 93 ? 12.43 -13.57 13.398 1 95.44 93 LEU A CA 1
ATOM 706 C C . LEU A 1 93 ? 11.188 -12.734 13.117 1 95.44 93 LEU A C 1
ATOM 708 O O . LEU A 1 93 ? 11.008 -11.656 13.695 1 95.44 93 LEU A O 1
ATOM 712 N N . GLU A 1 94 ? 10.352 -13.234 12.227 1 96 94 GLU A N 1
ATOM 713 C CA . GLU A 1 94 ? 9.133 -12.523 11.883 1 96 94 GLU A CA 1
ATOM 714 C C . GLU A 1 94 ? 8.164 -12.469 13.062 1 96 94 GLU A C 1
ATOM 716 O O . GLU A 1 94 ? 7.5 -11.453 13.281 1 96 94 GLU A O 1
ATOM 721 N N . LYS A 1 95 ? 8.078 -13.57 13.781 1 97.06 95 LYS A N 1
ATOM 722 C CA . LYS A 1 95 ? 7.211 -13.602 14.953 1 97.06 95 LYS A CA 1
ATOM 723 C C . LYS A 1 95 ? 7.641 -12.555 15.984 1 97.06 95 LYS A C 1
ATOM 725 O O . LYS A 1 95 ? 6.809 -11.828 16.516 1 97.06 95 LYS A O 1
ATOM 730 N N . LYS A 1 96 ? 8.883 -12.469 16.25 1 98.12 96 LYS A N 1
ATOM 731 C CA . LYS A 1 96 ? 9.398 -11.461 17.156 1 98.12 96 LYS A CA 1
ATOM 732 C C . LYS A 1 96 ? 9.086 -10.055 16.672 1 98.12 96 LYS A C 1
ATOM 734 O O . LYS A 1 96 ? 8.719 -9.18 17.453 1 98.12 96 LYS A O 1
ATOM 739 N N . ALA A 1 97 ? 9.258 -9.852 15.375 1 98.44 97 ALA A N 1
ATOM 740 C CA . ALA A 1 97 ? 8.945 -8.555 14.773 1 98.44 97 ALA A CA 1
ATOM 741 C C . ALA A 1 97 ? 7.469 -8.219 14.922 1 98.44 97 ALA A C 1
ATOM 743 O O . ALA A 1 97 ? 7.113 -7.09 15.273 1 98.44 97 ALA A O 1
ATOM 744 N N . ILE A 1 98 ? 6.613 -9.203 14.688 1 98.44 98 ILE A N 1
ATOM 745 C CA . ILE A 1 98 ? 5.168 -9.016 14.797 1 98.44 98 ILE A CA 1
ATOM 746 C C . ILE A 1 98 ? 4.805 -8.664 16.234 1 98.44 98 ILE A C 1
ATOM 748 O O . ILE A 1 98 ? 3.986 -7.773 16.484 1 98.44 98 ILE A O 1
ATOM 752 N N . ASP A 1 99 ? 5.434 -9.344 17.172 1 98.12 99 ASP A N 1
ATOM 753 C CA . ASP A 1 99 ? 5.18 -9.062 18.578 1 98.12 99 ASP A CA 1
ATOM 754 C C . ASP A 1 99 ? 5.566 -7.621 18.938 1 98.12 99 ASP A C 1
ATOM 756 O O . ASP A 1 99 ? 4.832 -6.934 19.641 1 98.12 99 ASP A O 1
ATOM 760 N N . THR A 1 100 ? 6.66 -7.234 18.453 1 98.56 100 THR A N 1
ATOM 761 C CA . THR A 1 100 ? 7.109 -5.867 18.672 1 98.56 100 THR A CA 1
ATOM 762 C C . THR A 1 100 ? 6.137 -4.867 18.062 1 98.56 100 THR A C 1
ATOM 764 O O . THR A 1 100 ? 5.711 -3.916 18.719 1 98.56 100 THR A O 1
ATOM 767 N N . ILE A 1 101 ? 5.742 -5.086 16.844 1 98.69 101 ILE A N 1
ATOM 768 C CA . ILE A 1 101 ? 4.895 -4.156 16.109 1 98.69 101 ILE A CA 1
ATOM 769 C C . ILE A 1 101 ? 3.512 -4.094 16.75 1 98.69 101 ILE A C 1
ATOM 771 O O . ILE A 1 101 ? 2.932 -3.014 16.891 1 98.69 101 ILE A O 1
ATOM 775 N N . THR A 1 102 ? 3.01 -5.234 17.125 1 97.81 102 THR A N 1
ATOM 776 C CA . THR A 1 102 ? 1.669 -5.262 17.688 1 97.81 102 THR A CA 1
ATOM 777 C C . THR A 1 102 ? 1.646 -4.555 19.047 1 97.81 102 THR A C 1
ATOM 779 O O . THR A 1 102 ? 0.596 -4.078 19.484 1 97.81 102 THR A O 1
ATOM 782 N N . SER A 1 103 ? 2.797 -4.484 19.719 1 97.75 103 SER A N 1
ATOM 783 C CA . SER A 1 103 ? 2.877 -3.738 20.969 1 97.75 103 SER A CA 1
ATOM 784 C C . SER A 1 103 ? 2.711 -2.24 20.734 1 97.75 103 SER A C 1
ATOM 786 O O . SER A 1 103 ? 2.381 -1.494 21.656 1 97.75 103 SER A O 1
ATOM 788 N N . TYR A 1 104 ? 2.932 -1.786 19.5 1 98.06 104 TYR A N 1
ATOM 789 C CA . TYR A 1 104 ? 2.768 -0.374 19.188 1 98.06 104 TYR A CA 1
ATOM 790 C C . TYR A 1 104 ? 1.299 -0.034 18.953 1 98.06 104 TYR A C 1
ATOM 792 O O . TYR A 1 104 ? 0.921 1.14 18.938 1 98.06 104 TYR A O 1
ATOM 800 N N . VAL A 1 105 ? 0.483 -1.062 18.703 1 97.81 105 VAL A N 1
ATOM 801 C CA . VAL A 1 105 ? -0.933 -0.878 18.406 1 97.81 105 VAL A CA 1
ATOM 802 C C . VAL A 1 105 ? -1.773 -1.77 19.328 1 97.81 105 VAL A C 1
ATOM 804 O O . VAL A 1 105 ? -2.518 -2.631 18.844 1 97.81 105 VAL A O 1
ATOM 807 N N . PRO A 1 106 ? -1.838 -1.505 20.578 1 95.69 106 PRO A N 1
ATOM 808 C CA . PRO A 1 106 ? -2.424 -2.436 21.547 1 95.69 106 PRO A CA 1
ATOM 809 C C . PRO A 1 106 ? -3.912 -2.684 21.297 1 95.69 106 PRO A C 1
ATOM 811 O O . PRO A 1 106 ? -4.426 -3.754 21.641 1 95.69 106 PRO A O 1
ATOM 814 N N . SER A 1 107 ? -4.641 -1.763 20.781 1 94.44 107 SER A N 1
ATOM 815 C CA . SER A 1 107 ? -6.078 -1.92 20.562 1 94.44 107 SER A CA 1
ATOM 816 C C . SER A 1 107 ? -6.367 -2.914 19.453 1 94.44 107 SER A C 1
ATOM 818 O O . SER A 1 107 ? -7.426 -3.545 19.438 1 94.44 107 SER A O 1
ATOM 820 N N . VAL A 1 108 ? -5.418 -3.043 18.484 1 96.62 108 VAL A N 1
ATOM 821 C CA . VAL A 1 108 ? -5.688 -3.887 17.328 1 96.62 108 VAL A CA 1
ATOM 822 C C . VAL A 1 108 ? -4.57 -4.918 17.172 1 96.62 108 VAL A C 1
ATOM 824 O O . VAL A 1 108 ? -4.617 -5.762 16.266 1 96.62 108 VAL A O 1
ATOM 827 N N . GLY A 1 109 ? -3.6 -4.848 18.031 1 97.44 109 GLY A N 1
ATOM 828 C CA . GLY A 1 109 ? -2.42 -5.691 17.938 1 97.44 109 GLY A CA 1
ATOM 829 C C . GLY A 1 109 ? -2.746 -7.176 17.906 1 97.44 109 GLY A C 1
ATOM 830 O O . GLY A 1 109 ? -2.154 -7.934 17.141 1 97.44 109 GLY A O 1
ATOM 831 N N . ASP A 1 110 ? -3.66 -7.602 18.734 1 97.38 110 ASP A N 1
ATOM 832 C CA . ASP A 1 110 ? -4.059 -9.008 18.781 1 97.38 110 ASP A CA 1
ATOM 833 C C . ASP A 1 110 ? -4.637 -9.461 17.438 1 97.38 110 ASP A C 1
ATOM 835 O O . ASP A 1 110 ? -4.336 -10.555 16.969 1 97.38 110 ASP A O 1
ATOM 839 N N . GLU A 1 111 ? -5.445 -8.656 16.906 1 98 111 GLU A N 1
ATOM 840 C CA . GLU A 1 111 ? -6.023 -8.992 15.609 1 98 111 GLU A CA 1
ATOM 841 C C . GLU A 1 111 ? -4.941 -9.117 14.539 1 98 111 GLU A C 1
ATOM 843 O O . GLU A 1 111 ? -4.977 -10.031 13.711 1 98 111 GLU A O 1
ATOM 848 N N . TRP A 1 112 ? -3.992 -8.148 14.484 1 98.44 112 TRP A N 1
ATOM 849 C CA . TRP A 1 112 ? -2.916 -8.195 13.5 1 98.44 112 TRP A CA 1
ATOM 850 C C . TRP A 1 112 ? -2.098 -9.469 13.648 1 98.44 112 TRP A C 1
ATOM 852 O O . TRP A 1 112 ? -1.745 -10.109 12.656 1 98.44 112 TRP A O 1
ATOM 862 N N . SER A 1 113 ? -1.816 -9.766 14.914 1 98.25 113 SER A N 1
ATOM 863 C CA . SER A 1 113 ? -1.079 -10.992 15.18 1 98.25 113 SER A CA 1
ATOM 864 C C . SER A 1 113 ? -1.842 -12.219 14.68 1 98.25 113 SER A C 1
ATOM 866 O O . SER A 1 113 ? -1.251 -13.125 14.094 1 98.25 113 SER A O 1
ATOM 868 N N . MET A 1 114 ? -3.102 -12.266 14.898 1 98.44 114 MET A N 1
ATOM 869 C CA . MET A 1 114 ? -3.941 -13.375 14.469 1 98.44 114 MET A CA 1
ATOM 870 C C . MET A 1 114 ? -3.99 -13.461 12.945 1 98.44 114 MET A C 1
ATOM 872 O O . MET A 1 114 ? -3.963 -14.547 12.375 1 98.44 114 MET A O 1
ATOM 876 N N . LEU A 1 115 ? -4.113 -12.32 12.297 1 98.69 115 LEU A N 1
ATOM 877 C CA . LEU A 1 115 ? -4.117 -12.281 10.836 1 98.69 115 LEU A CA 1
ATOM 878 C C . LEU A 1 115 ? -2.812 -12.836 10.281 1 98.69 115 LEU A C 1
ATOM 880 O O . LEU A 1 115 ? -2.826 -13.633 9.336 1 98.69 115 LEU A O 1
ATOM 884 N N . TRP A 1 116 ? -1.699 -12.406 10.859 1 98.56 116 TRP A N 1
ATOM 885 C CA . TRP A 1 116 ? -0.392 -12.875 10.414 1 98.56 116 TRP A CA 1
ATOM 886 C C . TRP A 1 116 ? -0.26 -14.383 10.594 1 98.56 116 TRP A C 1
ATOM 888 O O . TRP A 1 116 ? 0.197 -15.086 9.688 1 98.56 116 TRP A O 1
ATOM 898 N N . LYS A 1 117 ? -0.658 -14.859 11.758 1 97.88 117 LYS A N 1
ATOM 899 C CA . LYS A 1 117 ? -0.59 -16.297 12.047 1 97.88 117 LYS A CA 1
ATOM 900 C C . LYS A 1 117 ? -1.479 -17.078 11.094 1 97.88 117 LYS A C 1
ATOM 902 O O . LYS A 1 117 ? -1.084 -18.141 10.609 1 97.88 117 LYS A O 1
ATOM 907 N N . GLU A 1 118 ? -2.693 -16.641 10.945 1 98.56 118 GLU A N 1
ATOM 908 C CA . GLU A 1 118 ? -3.627 -17.281 10.023 1 98.56 118 GLU A CA 1
ATOM 909 C C . GLU A 1 118 ? -3.037 -17.375 8.617 1 98.56 118 GLU A C 1
ATOM 911 O O . GLU A 1 118 ? -3.176 -18.391 7.945 1 98.56 118 GLU A O 1
ATOM 916 N N . TYR A 1 119 ? -2.379 -16.328 8.156 1 98.62 119 TYR A N 1
ATOM 917 C CA . TYR A 1 119 ? -1.72 -16.312 6.852 1 98.62 119 TYR A CA 1
ATOM 918 C C . TYR A 1 119 ? -0.629 -17.375 6.777 1 98.62 119 TYR A C 1
ATOM 920 O O . TYR A 1 119 ? -0.541 -18.109 5.797 1 98.62 119 TYR A O 1
ATOM 928 N N . GLU A 1 120 ? 0.208 -17.375 7.805 1 97 120 GLU A N 1
ATOM 929 C CA . GLU A 1 120 ? 1.325 -18.312 7.84 1 97 120 GLU A CA 1
ATOM 930 C C . GLU A 1 120 ? 0.833 -19.766 7.82 1 97 120 GLU A C 1
ATOM 932 O O . GLU A 1 120 ? 1.449 -20.625 7.191 1 97 120 GLU A O 1
ATOM 937 N N . GLU A 1 121 ? -0.244 -19.969 8.492 1 96.44 121 GLU A N 1
ATOM 938 C CA . GLU A 1 121 ? -0.805 -21.312 8.57 1 96.44 121 GLU A CA 1
ATOM 939 C C . GLU A 1 121 ? -1.444 -21.719 7.25 1 96.44 121 GLU A C 1
ATOM 941 O O . GLU A 1 121 ? -1.518 -22.906 6.934 1 96.44 121 GLU A O 1
ATOM 946 N N . ALA A 1 122 ? -2.041 -20.812 6.531 1 96.25 122 ALA A N 1
ATOM 947 C CA . ALA A 1 122 ? -2.594 -21 5.191 1 96.25 122 ALA A CA 1
ATOM 948 C C . ALA A 1 122 ? -3.697 -22.062 5.207 1 96.25 122 ALA A C 1
ATOM 950 O O . ALA A 1 122 ? -3.816 -22.859 4.273 1 96.25 122 ALA A O 1
ATOM 951 N N . ALA A 1 123 ? -4.523 -22.078 6.207 1 96.31 123 ALA A N 1
ATOM 952 C CA . ALA A 1 123 ? -5.535 -23.125 6.355 1 96.31 123 ALA A CA 1
ATOM 953 C C . ALA A 1 123 ? -6.93 -22.594 6.047 1 96.31 123 ALA A C 1
ATOM 955 O O . ALA A 1 123 ? -7.742 -23.281 5.422 1 96.31 123 ALA A O 1
ATOM 956 N N . SER A 1 124 ? -7.344 -21.375 6.469 1 98.31 124 SER A N 1
ATOM 957 C CA . SER A 1 124 ? -8.664 -20.797 6.258 1 98.31 124 SER A CA 1
ATOM 958 C C . SER A 1 124 ? -8.844 -20.359 4.809 1 98.31 124 SER A C 1
ATOM 960 O O . SER A 1 124 ? -7.867 -20.188 4.078 1 98.31 124 SER A O 1
ATOM 962 N N . LEU A 1 125 ? -10.062 -20.25 4.371 1 98.5 125 LEU A N 1
ATOM 963 C CA . LEU A 1 125 ? -10.359 -19.75 3.037 1 98.5 125 LEU A CA 1
ATOM 964 C C . LEU A 1 125 ? -9.688 -18.391 2.811 1 98.5 125 LEU A C 1
ATOM 966 O O . LEU A 1 125 ? -9.086 -18.156 1.76 1 98.5 125 LEU A O 1
ATOM 970 N N . THR A 1 126 ? -9.812 -17.5 3.785 1 98.75 126 THR A N 1
ATOM 971 C CA . THR A 1 126 ? -9.203 -16.172 3.688 1 98.75 126 THR A CA 1
ATOM 972 C C . THR A 1 126 ? -7.699 -16.281 3.469 1 98.75 126 THR A C 1
ATOM 974 O O . THR A 1 126 ? -7.145 -15.633 2.578 1 98.75 126 THR A O 1
ATOM 977 N N . ALA A 1 127 ? -7.039 -17.062 4.254 1 98.75 127 ALA A N 1
ATOM 978 C CA . ALA A 1 127 ? -5.59 -17.219 4.148 1 98.75 127 ALA A CA 1
ATOM 979 C C . ALA A 1 127 ? -5.199 -17.812 2.791 1 98.75 127 ALA A C 1
ATOM 981 O O . ALA A 1 127 ? -4.219 -17.375 2.182 1 98.75 127 ALA A O 1
ATOM 982 N N . LYS A 1 128 ? -5.93 -18.781 2.354 1 98.62 128 LYS A N 1
ATOM 983 C CA . LYS A 1 128 ? -5.656 -19.391 1.053 1 98.62 128 LYS A CA 1
ATOM 984 C C . LYS A 1 128 ? -5.793 -18.359 -0.068 1 98.62 128 LYS A C 1
ATOM 986 O O . LYS A 1 128 ? -4.965 -18.312 -0.98 1 98.62 128 LYS A O 1
ATOM 991 N N . VAL A 1 129 ? -6.812 -17.578 -0.019 1 98.75 129 VAL A N 1
ATOM 992 C CA . VAL A 1 129 ? -7.051 -16.547 -1.023 1 98.75 129 VAL A CA 1
ATOM 993 C C . VAL A 1 129 ? -5.906 -15.531 -1.015 1 98.75 129 VAL A C 1
ATOM 995 O O . VAL A 1 129 ? -5.375 -15.172 -2.07 1 98.75 129 VAL A O 1
ATOM 998 N N . VAL A 1 130 ? -5.527 -15.094 0.165 1 98.88 130 VAL A N 1
ATOM 999 C CA . VAL A 1 130 ? -4.477 -14.086 0.259 1 98.88 130 VAL A CA 1
ATOM 1000 C C . VAL A 1 130 ? -3.145 -14.68 -0.187 1 98.88 130 VAL A C 1
ATOM 1002 O O . VAL A 1 130 ? -2.322 -14 -0.801 1 98.88 130 VAL A O 1
ATOM 1005 N N . LYS A 1 131 ? -2.889 -15.945 0.066 1 98.69 131 LYS A N 1
ATOM 1006 C CA . LYS A 1 131 ? -1.7 -16.625 -0.444 1 98.69 131 LYS A CA 1
ATOM 1007 C C . LYS A 1 131 ? -1.707 -16.672 -1.969 1 98.69 131 LYS A C 1
ATOM 1009 O O . LYS A 1 131 ? -0.667 -16.484 -2.605 1 98.69 131 LYS A O 1
ATOM 1014 N N . HIS A 1 132 ? -2.854 -17 -2.527 1 98.69 132 HIS A N 1
ATOM 1015 C CA . HIS A 1 132 ? -2.979 -16.969 -3.98 1 98.69 132 HIS A CA 1
ATOM 1016 C C . HIS A 1 132 ? -2.719 -15.57 -4.531 1 98.69 132 HIS A C 1
ATOM 1018 O O . HIS A 1 132 ? -2.037 -15.414 -5.547 1 98.69 132 HIS A O 1
ATOM 1024 N N . LEU A 1 133 ? -3.26 -14.547 -3.885 1 98.75 133 LEU A N 1
ATOM 1025 C CA . LEU A 1 133 ? -3.008 -13.164 -4.285 1 98.75 133 LEU A CA 1
ATOM 1026 C C . LEU A 1 133 ? -1.517 -12.852 -4.246 1 98.75 133 LEU A C 1
ATOM 1028 O O . LEU A 1 133 ? -0.994 -12.188 -5.148 1 98.75 133 LEU A O 1
ATOM 1032 N N . ASP A 1 134 ? -0.888 -13.281 -3.207 1 98.69 134 ASP A N 1
ATOM 1033 C CA . ASP A 1 134 ? 0.539 -13.031 -3.018 1 98.69 134 ASP A CA 1
ATOM 1034 C C . ASP A 1 134 ? 1.355 -13.617 -4.168 1 98.69 134 ASP A C 1
ATOM 1036 O O . ASP A 1 134 ? 2.197 -12.938 -4.75 1 98.69 134 ASP A O 1
ATOM 1040 N N . LYS A 1 135 ? 1.114 -14.82 -4.523 1 98.56 135 LYS A N 1
ATOM 1041 C CA . LYS A 1 135 ? 1.832 -15.5 -5.598 1 98.56 135 LYS A CA 1
ATOM 1042 C C . LYS A 1 135 ? 1.465 -14.914 -6.961 1 98.56 135 LYS A C 1
ATOM 1044 O O . LYS A 1 135 ? 2.324 -14.773 -7.832 1 98.56 135 LYS A O 1
ATOM 1049 N N . PHE A 1 136 ? 0.187 -14.641 -7.102 1 98.81 136 PHE A N 1
ATOM 1050 C CA . PHE A 1 136 ? -0.262 -14.047 -8.352 1 98.81 136 PHE A CA 1
ATOM 1051 C C . PHE A 1 136 ? 0.378 -12.68 -8.562 1 98.81 136 PHE A C 1
ATOM 1053 O O . PHE A 1 136 ? 0.838 -12.367 -9.664 1 98.81 136 PHE A O 1
ATOM 1060 N N . ASP A 1 137 ? 0.393 -11.867 -7.531 1 98.69 137 ASP A N 1
ATOM 1061 C CA . ASP A 1 137 ? 1.06 -10.57 -7.605 1 98.69 137 ASP A CA 1
ATOM 1062 C C . ASP A 1 137 ? 2.516 -10.727 -8.039 1 98.69 137 ASP A C 1
ATOM 1064 O O . ASP A 1 137 ? 3.016 -9.938 -8.844 1 98.69 137 ASP A O 1
ATOM 1068 N N . MET A 1 138 ? 3.141 -11.703 -7.496 1 98.44 138 MET A N 1
ATOM 1069 C CA . MET A 1 138 ? 4.551 -11.938 -7.781 1 98.44 138 MET A CA 1
ATOM 1070 C C . MET A 1 138 ? 4.77 -12.234 -9.258 1 98.44 138 MET A C 1
ATOM 1072 O O . MET A 1 138 ? 5.633 -11.625 -9.898 1 98.44 138 MET A O 1
ATOM 1076 N N . ILE A 1 139 ? 4.031 -13.031 -9.852 1 98.69 139 ILE A N 1
ATOM 1077 C CA . ILE A 1 139 ? 4.293 -13.422 -11.234 1 98.69 139 ILE A CA 1
ATOM 1078 C C . ILE A 1 139 ? 3.809 -12.32 -12.18 1 98.69 139 ILE A C 1
ATOM 1080 O O . ILE A 1 139 ? 4.395 -12.109 -13.242 1 98.69 139 ILE A O 1
ATOM 1084 N N . VAL A 1 140 ? 2.742 -11.633 -11.805 1 98.81 140 VAL A N 1
ATOM 1085 C CA . VAL A 1 140 ? 2.326 -10.477 -12.594 1 98.81 140 VAL A CA 1
ATOM 1086 C C . VAL A 1 140 ? 3.457 -9.453 -12.641 1 98.81 140 VAL A C 1
ATOM 1088 O O . VAL A 1 140 ? 3.768 -8.914 -13.703 1 98.81 140 VAL A O 1
ATOM 1091 N N . GLN A 1 141 ? 4.027 -9.203 -11.492 1 98.69 141 GLN A N 1
ATOM 1092 C CA . GLN A 1 141 ? 5.121 -8.242 -11.414 1 98.69 141 GLN A CA 1
ATOM 1093 C C . GLN A 1 141 ? 6.34 -8.734 -12.195 1 98.69 141 GLN A C 1
ATOM 1095 O O . GLN A 1 141 ? 7.031 -7.941 -12.836 1 98.69 141 GLN A O 1
ATOM 1100 N N . ALA A 1 142 ? 6.598 -10.023 -12.102 1 98.62 142 ALA A N 1
ATOM 1101 C CA . ALA A 1 142 ? 7.691 -10.602 -12.883 1 98.62 142 ALA A CA 1
ATOM 1102 C C . ALA A 1 142 ? 7.484 -10.375 -14.375 1 98.62 142 ALA A C 1
ATOM 1104 O O . ALA A 1 142 ? 8.406 -9.969 -15.078 1 98.62 142 ALA A O 1
ATOM 1105 N N . GLU A 1 143 ? 6.309 -10.656 -14.828 1 98.56 143 GLU A N 1
ATOM 1106 C CA . GLU A 1 143 ? 6 -10.438 -16.234 1 98.56 143 GLU A CA 1
ATOM 1107 C C . GLU A 1 143 ? 6.23 -8.984 -16.641 1 98.56 143 GLU A C 1
ATOM 1109 O O . GLU A 1 143 ? 6.781 -8.711 -17.703 1 98.56 143 GLU A O 1
ATOM 1114 N N . LYS A 1 144 ? 5.805 -8.078 -15.828 1 98.06 144 LYS A N 1
ATOM 1115 C CA . LYS A 1 144 ? 5.984 -6.66 -16.109 1 98.06 144 LYS A CA 1
ATOM 1116 C C . LYS A 1 144 ? 7.465 -6.297 -16.172 1 98.06 144 LYS A C 1
ATOM 1118 O O . LYS A 1 144 ? 7.883 -5.547 -17.062 1 98.06 144 LYS A O 1
ATOM 1123 N N . TYR A 1 145 ? 8.242 -6.777 -15.242 1 98.19 145 TYR A N 1
ATOM 1124 C CA . TYR A 1 145 ? 9.672 -6.492 -15.219 1 98.19 145 TYR A CA 1
ATOM 1125 C C . TYR A 1 145 ? 10.359 -7.082 -16.438 1 98.19 145 TYR A C 1
ATOM 1127 O O . TYR A 1 145 ? 11.266 -6.465 -17.016 1 98.19 145 TYR A O 1
ATOM 1135 N N . GLU A 1 146 ? 9.961 -8.289 -16.812 1 98.25 146 GLU A N 1
ATOM 1136 C CA . GLU A 1 146 ? 10.516 -8.852 -18.047 1 98.25 146 GLU A CA 1
ATOM 1137 C C . GLU A 1 146 ? 10.203 -7.969 -19.25 1 98.25 146 GLU A C 1
ATOM 1139 O O . GLU A 1 146 ? 11.07 -7.707 -20.078 1 98.25 146 GLU A O 1
ATOM 1144 N N . GLU A 1 147 ? 9.023 -7.602 -19.312 1 96.94 147 GLU A N 1
ATOM 1145 C CA . GLU A 1 147 ? 8.555 -6.797 -20.438 1 96.94 147 GLU A CA 1
ATOM 1146 C C . GLU A 1 147 ? 9.305 -5.469 -20.516 1 96.94 147 GLU A C 1
ATOM 1148 O O . GLU A 1 147 ? 9.734 -5.055 -21.594 1 96.94 147 GLU A O 1
ATOM 1153 N N . VAL A 1 148 ? 9.57 -4.824 -19.422 1 95.75 148 VAL A N 1
ATOM 1154 C CA . VAL A 1 148 ? 10.062 -3.453 -19.422 1 95.75 148 VAL A CA 1
ATOM 1155 C C . VAL A 1 148 ? 11.586 -3.455 -19.406 1 95.75 148 VAL A C 1
ATOM 1157 O O . VAL A 1 148 ? 12.219 -2.588 -20.016 1 95.75 148 VAL A O 1
ATOM 1160 N N . HIS A 1 149 ? 12.172 -4.43 -18.75 1 96.88 149 HIS A N 1
ATOM 1161 C CA . HIS A 1 149 ? 13.617 -4.352 -18.516 1 96.88 149 HIS A CA 1
ATOM 1162 C C . HIS A 1 149 ? 14.352 -5.43 -19.312 1 96.88 149 HIS A C 1
ATOM 1164 O O . HIS A 1 149 ? 15.586 -5.43 -19.359 1 96.88 149 HIS A O 1
ATOM 1170 N N . GLY A 1 150 ? 13.617 -6.371 -19.875 1 96 150 GLY A N 1
ATOM 1171 C CA . GLY A 1 150 ? 14.258 -7.422 -20.656 1 96 150 GLY A CA 1
ATOM 1172 C C . GLY A 1 150 ? 15.055 -8.391 -19.812 1 96 150 GLY A C 1
ATOM 1173 O O . GLY A 1 150 ? 16.062 -8.938 -20.266 1 96 150 GLY A O 1
ATOM 1174 N N . ILE A 1 151 ? 14.672 -8.484 -18.594 1 96.75 151 ILE A N 1
ATOM 1175 C CA . ILE A 1 151 ? 15.328 -9.398 -17.672 1 96.75 151 ILE A CA 1
ATOM 1176 C C . ILE A 1 151 ? 14.586 -10.734 -17.641 1 96.75 151 ILE A C 1
ATOM 1178 O O . ILE A 1 151 ? 13.359 -10.773 -17.672 1 96.75 151 ILE A O 1
ATOM 1182 N N . ASP A 1 152 ? 15.344 -11.805 -17.641 1 97.5 152 ASP A N 1
ATOM 1183 C CA . ASP A 1 152 ? 14.734 -13.125 -17.547 1 97.5 152 ASP A CA 1
ATOM 1184 C C . ASP A 1 152 ? 14.391 -13.477 -16.094 1 97.5 152 ASP A C 1
ATOM 1186 O O . ASP A 1 152 ? 15.273 -13.602 -15.258 1 97.5 152 ASP A O 1
ATOM 1190 N N . LEU A 1 153 ? 13.133 -13.648 -15.867 1 98.12 153 LEU A N 1
ATOM 1191 C CA . LEU A 1 153 ? 12.648 -13.953 -14.523 1 98.12 153 LEU A CA 1
ATOM 1192 C C . LEU A 1 153 ? 11.883 -15.273 -14.5 1 98.12 153 LEU A C 1
ATOM 1194 O O . LEU A 1 153 ? 10.891 -15.406 -13.781 1 98.12 153 LEU A O 1
ATOM 1198 N N . GLN A 1 154 ? 12.305 -16.25 -15.234 1 98 154 GLN A N 1
ATOM 1199 C CA . GLN A 1 154 ? 11.68 -17.562 -15.391 1 98 154 GLN A CA 1
ATOM 1200 C C . GLN A 1 154 ? 11.562 -18.281 -14.047 1 98 154 GLN A C 1
ATOM 1202 O O . GLN A 1 154 ? 10.609 -19.031 -13.82 1 98 154 GLN A O 1
ATOM 1207 N N . GLN A 1 155 ? 12.438 -18.047 -13.188 1 97.44 155 GLN A N 1
ATOM 1208 C CA . GLN A 1 155 ? 12.461 -18.766 -11.914 1 97.44 155 GLN A CA 1
ATOM 1209 C C . GLN A 1 155 ? 11.188 -18.5 -11.117 1 97.44 155 GLN A C 1
ATOM 1211 O O . GLN A 1 155 ? 10.727 -19.359 -10.375 1 97.44 155 GLN A O 1
ATOM 1216 N N . PHE A 1 156 ? 10.57 -17.312 -11.18 1 97.94 156 PHE A N 1
ATOM 1217 C CA . PHE A 1 156 ? 9.359 -16.969 -10.445 1 97.94 156 PHE A CA 1
ATOM 1218 C C . PHE A 1 156 ? 8.148 -17.703 -11.031 1 97.94 156 PHE A C 1
ATOM 1220 O O . PHE A 1 156 ? 7.254 -18.125 -10.297 1 97.94 156 PHE A O 1
ATOM 1227 N N . PHE A 1 157 ? 8.109 -17.844 -12.305 1 98.25 157 PHE A N 1
ATOM 1228 C CA . PHE A 1 157 ? 7.047 -18.594 -12.969 1 98.25 157 PHE A CA 1
ATOM 1229 C C . PHE A 1 157 ? 7.184 -20.094 -12.695 1 98.25 157 PHE A C 1
ATOM 1231 O O . PHE A 1 157 ? 6.195 -20.766 -12.414 1 98.25 157 PHE A O 1
ATOM 1238 N N . ALA A 1 158 ? 8.43 -20.562 -12.789 1 97.81 158 ALA A N 1
ATOM 1239 C CA . ALA A 1 158 ? 8.688 -21.984 -12.547 1 97.81 158 ALA A CA 1
ATOM 1240 C C . ALA A 1 158 ? 8.297 -22.375 -11.125 1 97.81 158 ALA A C 1
ATOM 1242 O O . ALA A 1 158 ? 7.734 -23.453 -10.906 1 97.81 158 ALA A O 1
ATOM 1243 N N . SER A 1 159 ? 8.539 -21.516 -10.164 1 95.44 159 SER A N 1
ATOM 1244 C CA . SER A 1 159 ? 8.305 -21.828 -8.758 1 95.44 159 SER A CA 1
ATOM 1245 C C . SER A 1 159 ? 6.824 -21.781 -8.422 1 95.44 159 SER A C 1
ATOM 1247 O O . SER A 1 159 ? 6.414 -22.234 -7.348 1 95.44 159 SER A O 1
ATOM 1249 N N . THR A 1 160 ? 6 -21.281 -9.32 1 97.25 160 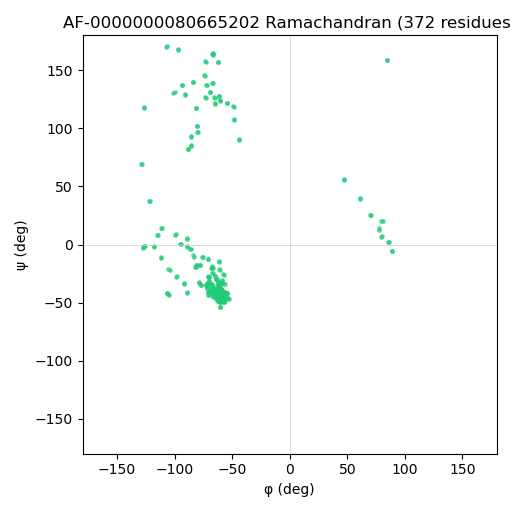THR A N 1
ATOM 1250 C CA . THR A 1 160 ? 4.59 -21.109 -8.992 1 97.25 160 THR A CA 1
ATOM 1251 C C . THR A 1 160 ? 3.717 -22.016 -9.859 1 97.25 160 THR A C 1
ATOM 1253 O O . THR A 1 160 ? 2.49 -21.891 -9.859 1 97.25 160 THR A O 1
ATOM 1256 N N . VAL A 1 161 ? 4.316 -22.906 -10.617 1 96.38 161 VAL A N 1
ATOM 1257 C CA . VAL A 1 161 ? 3.545 -23.844 -11.422 1 96.38 161 VAL A CA 1
ATOM 1258 C C . VAL A 1 161 ? 2.664 -24.703 -10.516 1 96.38 161 VAL A C 1
ATOM 1260 O O . VAL A 1 161 ? 3.143 -25.281 -9.539 1 96.38 161 VAL A O 1
ATOM 1263 N N . GLY A 1 162 ? 1.413 -24.703 -10.766 1 95 162 GLY A N 1
ATOM 1264 C CA . GLY A 1 162 ? 0.484 -25.562 -10.039 1 95 162 GLY A CA 1
ATOM 1265 C C . GLY A 1 162 ? 0.11 -25.016 -8.68 1 95 162 GLY A C 1
ATOM 1266 O O . GLY A 1 162 ? -0.587 -25.672 -7.906 1 95 162 GLY A O 1
ATOM 1267 N N . VAL A 1 163 ? 0.525 -23.812 -8.352 1 96.19 163 VAL A N 1
ATOM 1268 C CA . VAL A 1 163 ? 0.295 -23.234 -7.035 1 96.19 163 VAL A CA 1
ATOM 1269 C C . VAL A 1 163 ? -1.044 -22.5 -7.023 1 96.19 163 VAL A C 1
ATOM 1271 O O . VAL A 1 163 ? -1.794 -22.578 -6.047 1 96.19 163 VAL A O 1
ATOM 1274 N N . LEU A 1 164 ? -1.386 -21.766 -8.102 1 97.88 164 LEU A N 1
ATOM 1275 C CA . LEU A 1 164 ? -2.619 -21 -8.195 1 97.88 164 LEU A CA 1
ATOM 1276 C C . LEU A 1 164 ? -3.77 -21.859 -8.695 1 97.88 164 LEU A C 1
ATOM 1278 O O . LEU A 1 164 ? -4.156 -21.781 -9.859 1 97.88 164 LEU A O 1
ATOM 1282 N N . LYS A 1 165 ? -4.406 -22.562 -7.793 1 96.44 165 LYS A N 1
ATOM 1283 C CA . LYS A 1 165 ? -5.355 -23.594 -8.18 1 96.44 165 LYS A CA 1
ATOM 1284 C C . LYS A 1 165 ? -6.797 -23.125 -7.988 1 96.44 165 LYS A C 1
ATOM 1286 O O . LYS A 1 165 ? -7.723 -23.703 -8.57 1 96.44 165 LYS A O 1
ATOM 1291 N N . MET A 1 166 ? -6.988 -22.156 -7.16 1 97.06 166 MET A N 1
ATOM 1292 C CA . MET A 1 166 ? -8.336 -21.656 -6.879 1 97.06 166 MET A CA 1
ATOM 1293 C C . MET A 1 166 ? -8.773 -20.641 -7.926 1 97.06 166 MET A C 1
ATOM 1295 O O . MET A 1 166 ? -7.973 -19.812 -8.359 1 97.06 166 MET A O 1
ATOM 1299 N N . GLU A 1 167 ? -10.109 -20.781 -8.289 1 96.75 167 GLU A N 1
ATOM 1300 C CA . GLU A 1 167 ? -10.641 -19.719 -9.117 1 96.75 167 GLU A CA 1
ATOM 1301 C C . GLU A 1 167 ? -10.891 -18.453 -8.289 1 96.75 167 GLU A C 1
ATOM 1303 O O . GLU A 1 167 ? -11.266 -18.531 -7.121 1 96.75 167 GLU A O 1
ATOM 1308 N N . PRO A 1 168 ? -10.703 -17.297 -8.875 1 97.5 168 PRO A N 1
ATOM 1309 C CA . PRO A 1 168 ? -10.398 -17.031 -10.281 1 97.5 168 PRO A CA 1
ATOM 1310 C C . PRO A 1 168 ? -8.898 -17.016 -10.57 1 97.5 168 PRO A C 1
ATOM 1312 O O . PRO A 1 168 ? -8.484 -16.688 -11.688 1 97.5 168 PRO A O 1
ATOM 1315 N N . PHE A 1 169 ? -8.031 -17.344 -9.625 1 98.31 169 PHE A N 1
ATOM 1316 C CA . PHE A 1 169 ? -6.586 -17.219 -9.75 1 98.31 169 PHE A CA 1
ATOM 1317 C C . PHE A 1 169 ? -6.051 -18.203 -10.789 1 98.31 169 PHE A C 1
ATOM 1319 O O . PHE A 1 169 ? -5.098 -17.891 -11.508 1 98.31 169 PHE A O 1
ATOM 1326 N N . ALA A 1 170 ? -6.641 -19.344 -10.828 1 98.31 170 ALA A N 1
ATOM 1327 C CA . ALA A 1 170 ? -6.223 -20.328 -11.82 1 98.31 170 ALA A CA 1
ATOM 1328 C C . ALA A 1 170 ? -6.383 -19.781 -13.234 1 98.31 170 ALA A C 1
ATOM 1330 O O . ALA A 1 170 ? -5.473 -19.906 -14.062 1 98.31 170 ALA A O 1
ATOM 1331 N N . THR A 1 171 ? -7.504 -19.203 -13.477 1 98 171 THR A N 1
ATOM 1332 C CA . THR A 1 171 ? -7.777 -18.625 -14.789 1 98 171 THR A CA 1
ATOM 1333 C C . THR A 1 171 ? -6.824 -17.469 -15.07 1 98 171 THR A C 1
ATOM 1335 O O . THR A 1 171 ? -6.266 -17.359 -16.172 1 98 171 THR A O 1
ATOM 1338 N N . TRP A 1 172 ? -6.672 -16.578 -14.086 1 98.31 172 TRP A N 1
ATOM 1339 C CA . TRP A 1 172 ? -5.777 -15.445 -14.25 1 98.31 172 TRP A CA 1
ATOM 1340 C C . TRP A 1 172 ? -4.352 -15.906 -14.531 1 98.31 172 TRP A C 1
ATOM 1342 O O . TRP A 1 172 ? -3.66 -15.32 -15.367 1 98.31 172 TRP A O 1
ATOM 1352 N N . ASP A 1 173 ? -3.926 -16.938 -13.812 1 98.44 173 ASP A N 1
ATOM 1353 C CA . ASP A 1 173 ? -2.592 -17.484 -14 1 98.44 173 ASP A CA 1
ATOM 1354 C C . ASP A 1 173 ? -2.414 -18.016 -15.422 1 98.44 173 ASP A C 1
ATOM 1356 O O . ASP A 1 173 ? -1.41 -17.719 -16.078 1 98.44 173 ASP A O 1
ATOM 1360 N N . ARG A 1 174 ? -3.35 -18.781 -15.859 1 98.19 174 ARG A N 1
ATOM 1361 C CA . ARG A 1 174 ? -3.307 -19.328 -17.219 1 98.19 174 ARG A CA 1
ATOM 1362 C C . ARG A 1 174 ? -3.205 -18.203 -18.25 1 98.19 174 ARG A C 1
ATOM 1364 O O . ARG A 1 174 ? -2.377 -18.266 -19.156 1 98.19 174 ARG A O 1
ATOM 1371 N N . GLU A 1 175 ? -4.016 -17.219 -18.141 1 98.25 175 GLU A N 1
ATOM 1372 C CA . GLU A 1 175 ? -4.031 -16.094 -19.078 1 98.25 175 GLU A CA 1
ATOM 1373 C C . GLU A 1 175 ? -2.713 -15.328 -19.031 1 98.25 175 GLU A C 1
ATOM 1375 O O . GLU A 1 175 ? -2.205 -14.906 -20.078 1 98.25 175 GLU A O 1
ATOM 1380 N N . LEU A 1 176 ? -2.215 -15.125 -17.844 1 98.56 176 LEU A N 1
ATOM 1381 C CA . LEU A 1 176 ? -0.945 -14.422 -17.688 1 98.56 176 LEU A CA 1
ATOM 1382 C C . LEU A 1 176 ? 0.181 -15.188 -18.375 1 98.56 176 LEU A C 1
ATOM 1384 O O . LEU A 1 176 ? 1.007 -14.594 -19.078 1 98.56 176 LEU A O 1
ATOM 1388 N N . ARG A 1 177 ? 0.244 -16.438 -18.125 1 98.19 177 ARG A N 1
ATOM 1389 C CA . ARG A 1 177 ? 1.298 -17.266 -18.719 1 98.19 177 ARG A CA 1
ATOM 1390 C C . ARG A 1 177 ? 1.173 -17.312 -20.234 1 98.19 177 ARG A C 1
ATOM 1392 O O . ARG A 1 177 ? 2.18 -17.328 -20.953 1 98.19 177 ARG A O 1
ATOM 1399 N N . GLU A 1 178 ? -0.032 -17.359 -20.719 1 97.94 178 GLU A N 1
ATOM 1400 C CA . GLU A 1 178 ? -0.248 -17.297 -22.172 1 97.94 178 GLU A CA 1
ATOM 1401 C C . GLU A 1 178 ? 0.248 -15.961 -22.734 1 97.94 178 GLU A C 1
ATOM 1403 O O . GLU A 1 178 ? 0.898 -15.938 -23.781 1 97.94 178 GLU A O 1
ATOM 1408 N N . LYS A 1 179 ? -0.106 -14.93 -22.078 1 97.12 179 LYS A N 1
ATOM 1409 C CA . LYS A 1 179 ? 0.356 -13.602 -22.484 1 97.12 179 LYS A CA 1
ATOM 1410 C C . LYS A 1 179 ? 1.88 -13.539 -22.516 1 97.12 179 LYS A C 1
ATOM 1412 O O . LYS A 1 179 ? 2.463 -12.984 -23.453 1 97.12 179 LYS A O 1
ATOM 1417 N N . ARG A 1 180 ? 2.496 -14.023 -21.438 1 97.88 180 ARG A N 1
ATOM 1418 C CA . ARG A 1 180 ? 3.953 -14.039 -21.359 1 97.88 180 ARG A CA 1
ATOM 1419 C C . ARG A 1 180 ? 4.562 -14.836 -22.5 1 97.88 180 ARG A C 1
ATOM 1421 O O . ARG A 1 180 ? 5.535 -14.406 -23.125 1 97.88 180 ARG A O 1
ATOM 1428 N N . ASN A 1 181 ? 3.996 -16 -22.781 1 97.19 181 ASN A N 1
ATOM 1429 C CA . ASN A 1 181 ? 4.484 -16.859 -23.859 1 97.19 181 ASN A CA 1
ATOM 1430 C C . ASN A 1 181 ? 4.383 -16.172 -25.203 1 97.19 181 ASN A C 1
ATOM 1432 O O . ASN A 1 181 ? 5.273 -16.297 -26.047 1 97.19 181 ASN A O 1
ATOM 1436 N N . GLN A 1 182 ? 3.32 -15.5 -25.406 1 97.06 182 GLN A N 1
ATOM 1437 C CA . GLN A 1 182 ? 3.143 -14.75 -26.641 1 97.06 182 GLN A CA 1
ATOM 1438 C C . GLN A 1 182 ? 4.199 -13.656 -26.781 1 97.06 182 GLN A C 1
ATOM 1440 O O . GLN A 1 182 ? 4.746 -13.445 -27.875 1 97.06 182 GLN A O 1
ATOM 1445 N N . ARG A 1 183 ? 4.473 -12.969 -25.734 1 95.81 183 ARG A N 1
ATOM 1446 C CA . ARG A 1 183 ? 5.484 -11.922 -25.734 1 95.81 183 ARG A CA 1
ATOM 1447 C C . ARG A 1 183 ? 6.863 -12.492 -26.047 1 95.81 183 ARG A C 1
ATOM 1449 O O . ARG A 1 183 ? 7.609 -11.922 -26.859 1 95.81 183 ARG A O 1
ATOM 1456 N N . LEU A 1 184 ? 7.172 -13.656 -25.422 1 94.94 184 LEU A N 1
ATOM 1457 C CA . LEU A 1 184 ? 8.484 -14.281 -25.594 1 94.94 184 LEU A CA 1
ATOM 1458 C C . LEU A 1 184 ? 8.648 -14.828 -27.016 1 94.94 184 LEU A C 1
ATOM 1460 O O . LEU A 1 184 ? 9.75 -14.82 -27.562 1 94.94 184 LEU A O 1
ATOM 1464 N N . SER A 1 185 ? 7.57 -15.266 -27.562 1 91.44 185 SER A N 1
ATOM 1465 C CA . SER A 1 185 ? 7.629 -15.805 -28.922 1 91.44 185 SER A CA 1
ATOM 1466 C C . SER A 1 185 ? 7.828 -14.695 -29.953 1 91.44 185 SER A C 1
ATOM 1468 O O . SER A 1 185 ? 8.359 -14.938 -31.031 1 91.44 185 SER A O 1
ATOM 1470 N N . LYS A 1 186 ? 7.352 -13.578 -29.797 1 88.75 186 LYS A N 1
ATOM 1471 C CA . LYS A 1 186 ? 7.488 -12.453 -30.719 1 88.75 186 LYS A CA 1
ATOM 1472 C C . LYS A 1 186 ? 8.914 -11.898 -30.703 1 88.75 186 LYS A C 1
ATOM 1474 O O . LYS A 1 186 ? 9.375 -11.336 -31.688 1 88.75 186 LYS A O 1
ATOM 1479 N N . ASN A 1 187 ? 9.516 -12.086 -29.547 1 76 187 ASN A N 1
ATOM 1480 C CA . ASN A 1 187 ? 10.875 -11.57 -29.406 1 76 187 ASN A CA 1
ATOM 1481 C C . ASN A 1 187 ? 11.906 -12.547 -29.969 1 76 187 ASN A C 1
ATOM 1483 O O . ASN A 1 187 ? 13.086 -12.219 -30.062 1 76 187 ASN A O 1
ATOM 1487 N N . GLU A 1 188 ? 11.477 -13.789 -30.297 1 65.69 188 GLU A N 1
ATOM 1488 C CA . GLU A 1 188 ? 12.352 -14.711 -31.016 1 65.69 188 GLU A CA 1
ATOM 1489 C C . GLU A 1 188 ? 12.227 -14.539 -32.531 1 65.69 188 GLU A C 1
ATOM 1491 O O . GLU A 1 188 ? 11.148 -14.227 -33.031 1 65.69 188 GLU A O 1
ATOM 1496 N N . MET B 1 1 ? -25.391 -8.75 -19 1 35.56 1 MET B N 1
ATOM 1497 C CA . MET B 1 1 ? -24.141 -9.508 -19.109 1 35.56 1 MET B CA 1
ATOM 1498 C C . MET B 1 1 ? -23.203 -9.195 -17.953 1 35.56 1 MET B C 1
ATOM 1500 O O . MET B 1 1 ? -22.891 -8.023 -17.719 1 35.56 1 MET B O 1
ATOM 1504 N N . THR B 1 2 ? -23.328 -9.875 -16.812 1 48.25 2 THR B N 1
ATOM 1505 C CA . THR B 1 2 ? -22.75 -9.547 -15.516 1 48.25 2 THR B CA 1
ATOM 1506 C C . THR B 1 2 ? -21.297 -9.117 -15.664 1 48.25 2 THR B C 1
ATOM 1508 O O . THR B 1 2 ? -20.469 -9.844 -16.219 1 48.25 2 THR B O 1
ATOM 1511 N N . SER B 1 3 ? -21.031 -7.867 -15.828 1 65.88 3 SER B N 1
ATOM 1512 C CA . SER B 1 3 ? -19.734 -7.301 -16.188 1 65.88 3 SER B CA 1
ATOM 1513 C C . SER B 1 3 ? -18.625 -7.871 -15.32 1 65.88 3 SER B C 1
ATOM 1515 O O . SER B 1 3 ? -18.781 -8.016 -14.102 1 65.88 3 SER B O 1
ATOM 1517 N N . THR B 1 4 ? -17.797 -8.75 -15.977 1 87.44 4 THR B N 1
ATOM 1518 C CA . THR B 1 4 ? -16.703 -9.539 -15.414 1 87.44 4 THR B CA 1
ATOM 1519 C C . THR B 1 4 ? -15.508 -8.648 -15.078 1 87.44 4 THR B C 1
ATOM 1521 O O . THR B 1 4 ? -15.234 -7.672 -15.781 1 87.44 4 THR B O 1
ATOM 1524 N N . LEU B 1 5 ? -14.977 -8.922 -13.977 1 95.06 5 LEU B N 1
ATOM 1525 C CA . LEU B 1 5 ? -13.742 -8.273 -13.539 1 95.06 5 LEU B CA 1
ATOM 1526 C C . LEU B 1 5 ? -12.688 -8.305 -14.648 1 95.06 5 LEU B C 1
ATOM 1528 O O . LEU B 1 5 ? -12.398 -9.367 -15.195 1 95.06 5 LEU B O 1
ATOM 1532 N N . LYS B 1 6 ? -12.281 -7.105 -15.094 1 97.56 6 LYS B N 1
ATOM 1533 C CA . LYS B 1 6 ? -11.195 -6.988 -16.047 1 97.56 6 LYS B CA 1
ATOM 1534 C C . LYS B 1 6 ? -9.844 -6.91 -15.344 1 97.56 6 LYS B C 1
ATOM 1536 O O . LYS B 1 6 ? -9.234 -5.84 -15.273 1 97.56 6 LYS B O 1
ATOM 1541 N N . ILE B 1 7 ? -9.312 -8.016 -14.984 1 97.94 7 ILE B N 1
ATOM 1542 C CA . ILE B 1 7 ? -8.227 -8.148 -14.016 1 97.94 7 ILE B CA 1
ATOM 1543 C C . ILE B 1 7 ? -6.945 -7.559 -14.602 1 97.94 7 ILE B C 1
ATOM 1545 O O . ILE B 1 7 ? -6.188 -6.883 -13.906 1 97.94 7 ILE B O 1
ATOM 1549 N N . PHE B 1 8 ? -6.637 -7.688 -15.836 1 98.06 8 PHE B N 1
ATOM 1550 C CA . PHE B 1 8 ? -5.363 -7.25 -16.391 1 98.06 8 PHE B CA 1
ATOM 1551 C C . PHE B 1 8 ? -5.344 -5.738 -16.578 1 98.06 8 PHE B C 1
ATOM 1553 O O . PHE B 1 8 ? -4.297 -5.102 -16.438 1 98.06 8 PHE B O 1
ATOM 1560 N N . GLU B 1 9 ? -6.5 -5.137 -16.938 1 98.44 9 GLU B N 1
ATOM 1561 C CA . GLU B 1 9 ? -6.59 -3.68 -16.953 1 98.44 9 GLU B CA 1
ATOM 1562 C C . GLU B 1 9 ? -6.395 -3.1 -15.555 1 98.44 9 GLU B C 1
ATOM 1564 O O . GLU B 1 9 ? -5.699 -2.096 -15.383 1 98.44 9 GLU B O 1
ATOM 1569 N N . LEU B 1 10 ? -7.012 -3.777 -14.555 1 98.69 10 LEU B N 1
ATOM 1570 C CA . LEU B 1 10 ? -6.84 -3.334 -13.172 1 98.69 10 LEU B CA 1
ATOM 1571 C C . LEU B 1 10 ? -5.383 -3.453 -12.742 1 98.69 10 LEU B C 1
ATOM 1573 O O . LEU B 1 10 ? -4.852 -2.564 -12.07 1 98.69 10 LEU B O 1
ATOM 1577 N N . LEU B 1 11 ? -4.77 -4.543 -13.156 1 98.69 11 LEU B N 1
ATOM 1578 C CA . LEU B 1 11 ? -3.369 -4.754 -12.82 1 98.69 11 LEU B CA 1
ATOM 1579 C C . LEU B 1 11 ? -2.49 -3.67 -13.43 1 98.69 11 LEU B C 1
ATOM 1581 O O . LEU B 1 11 ? -1.521 -3.229 -12.805 1 98.69 11 LEU B O 1
ATOM 1585 N N . ASP B 1 12 ? -2.814 -3.197 -14.594 1 98.19 12 ASP B N 1
ATOM 1586 C CA . ASP B 1 12 ? -2.07 -2.104 -15.211 1 98.19 12 ASP B CA 1
ATOM 1587 C C . ASP B 1 12 ? -2.217 -0.814 -14.414 1 98.19 12 ASP B C 1
ATOM 1589 O O . ASP B 1 12 ? -1.244 -0.082 -14.219 1 98.19 12 ASP B O 1
ATOM 1593 N N . VAL B 1 13 ? -3.387 -0.547 -14 1 98.62 13 VAL B N 1
ATOM 1594 C CA . VAL B 1 13 ? -3.672 0.619 -13.172 1 98.62 13 VAL B CA 1
ATOM 1595 C C . VAL B 1 13 ? -2.82 0.571 -11.898 1 98.62 13 VAL B C 1
ATOM 1597 O O . VAL B 1 13 ? -2.15 1.549 -11.555 1 98.62 13 VAL B O 1
ATOM 1600 N N . LEU B 1 14 ? -2.824 -0.54 -11.25 1 98.75 14 LEU B N 1
ATOM 1601 C CA . LEU B 1 14 ? -2.148 -0.68 -9.969 1 98.75 14 LEU B CA 1
ATOM 1602 C C . LEU B 1 14 ? -0.634 -0.666 -10.141 1 98.75 14 LEU B C 1
ATOM 1604 O O . LEU B 1 14 ? 0.092 -0.17 -9.281 1 98.75 14 LEU B O 1
ATOM 1608 N N . ASP B 1 15 ? -0.179 -1.215 -11.242 1 98.31 15 ASP B N 1
ATOM 1609 C CA . ASP B 1 15 ? 1.25 -1.159 -11.539 1 98.31 15 ASP B CA 1
ATOM 1610 C C . ASP B 1 15 ? 1.715 0.283 -11.727 1 98.31 15 ASP B C 1
ATOM 1612 O O . ASP B 1 15 ? 2.797 0.657 -11.273 1 98.31 15 ASP B O 1
ATOM 1616 N N . ASN B 1 16 ? 0.909 1.052 -12.422 1 98 16 ASN B N 1
ATOM 1617 C CA . ASN B 1 16 ? 1.227 2.463 -12.617 1 98 16 ASN B CA 1
ATOM 1618 C C . ASN B 1 16 ? 1.351 3.195 -11.281 1 98 16 ASN B C 1
ATOM 1620 O O . ASN B 1 16 ? 2.248 4.02 -11.109 1 98 16 ASN B O 1
ATOM 1624 N N . LEU B 1 17 ? 0.508 2.875 -10.328 1 98.44 17 LEU B N 1
ATOM 1625 C CA . LEU B 1 17 ? 0.552 3.52 -9.016 1 98.44 17 LEU B CA 1
ATOM 1626 C C . LEU B 1 17 ? 1.806 3.111 -8.25 1 98.44 17 LEU B C 1
ATOM 1628 O O . LEU B 1 17 ? 2.389 3.922 -7.527 1 98.44 17 LEU B O 1
ATOM 1632 N N . LYS B 1 18 ? 2.184 1.813 -8.359 1 97.12 18 LYS B N 1
ATOM 1633 C CA . LYS B 1 18 ? 3.367 1.303 -7.68 1 97.12 18 LYS B CA 1
ATOM 1634 C C . LYS B 1 18 ? 4.617 2.078 -8.086 1 97.12 18 LYS B C 1
ATOM 1636 O O . LYS B 1 18 ? 5.562 2.197 -7.309 1 97.12 18 LYS B O 1
ATOM 1641 N N . HIS B 1 19 ? 4.598 2.66 -9.281 1 94.94 19 HIS B N 1
ATOM 1642 C CA . HIS B 1 19 ? 5.82 3.246 -9.812 1 94.94 19 HIS B CA 1
ATOM 1643 C C . HIS B 1 19 ? 5.664 4.746 -10.023 1 94.94 19 HIS B C 1
ATOM 1645 O O . HIS B 1 19 ? 6.617 5.426 -10.414 1 94.94 19 HIS B O 1
ATOM 1651 N N . LEU B 1 20 ? 4.512 5.273 -9.75 1 97.25 20 LEU B N 1
ATOM 1652 C CA . LEU B 1 20 ? 4.266 6.707 -9.852 1 97.25 20 LEU B CA 1
ATOM 1653 C C . LEU B 1 20 ? 4.793 7.438 -8.625 1 97.25 20 LEU B C 1
ATOM 1655 O O . LEU B 1 20 ? 4.133 7.469 -7.586 1 97.25 20 LEU B O 1
ATOM 1659 N N . LYS B 1 21 ? 5.957 8.062 -8.82 1 97.44 21 LYS B N 1
ATOM 1660 C CA . LYS B 1 21 ? 6.551 8.836 -7.73 1 97.44 21 LYS B CA 1
ATOM 1661 C C . LYS B 1 21 ? 5.707 10.062 -7.402 1 97.44 21 LYS B C 1
ATOM 1663 O O . LYS B 1 21 ? 5.18 10.719 -8.305 1 97.44 21 LYS B O 1
ATOM 1668 N N . ARG B 1 22 ? 5.516 10.406 -6.172 1 97.81 22 ARG B N 1
ATOM 1669 C CA . ARG B 1 22 ? 4.746 11.586 -5.793 1 97.81 22 ARG B CA 1
ATOM 1670 C C . ARG B 1 22 ? 5.434 12.867 -6.254 1 97.81 22 ARG B C 1
ATOM 1672 O O . ARG B 1 22 ? 6.543 13.172 -5.816 1 97.81 22 ARG B O 1
ATOM 1679 N N . THR B 1 23 ? 4.781 13.578 -7.016 1 96.94 23 THR B N 1
ATOM 1680 C CA . THR B 1 23 ? 5.32 14.695 -7.789 1 96.94 23 THR B CA 1
ATOM 1681 C C . THR B 1 23 ? 5.879 15.773 -6.867 1 96.94 23 THR B C 1
ATOM 1683 O O . THR B 1 23 ? 6.906 16.391 -7.168 1 96.94 23 THR B O 1
ATOM 1686 N N . GLY B 1 24 ? 5.199 16.031 -5.762 1 96.06 24 GLY B N 1
ATOM 1687 C CA . GLY B 1 24 ? 5.68 17.047 -4.824 1 96.06 24 GLY B CA 1
ATOM 1688 C C . GLY B 1 24 ? 7.098 16.781 -4.348 1 96.06 24 GLY B C 1
ATOM 1689 O O . GLY B 1 24 ? 7.902 17.719 -4.246 1 96.06 24 GLY B O 1
ATOM 1690 N N . TRP B 1 25 ? 7.445 15.547 -4.059 1 97.75 25 TRP B N 1
ATOM 1691 C CA . TRP B 1 25 ? 8.781 15.18 -3.604 1 97.75 25 TRP B CA 1
ATOM 1692 C C . TRP B 1 25 ? 9.789 15.289 -4.742 1 97.75 25 TRP B C 1
ATOM 1694 O O . TRP B 1 25 ? 10.93 15.711 -4.531 1 97.75 25 TRP B O 1
ATOM 1704 N N . VAL B 1 26 ? 9.32 14.828 -5.918 1 97.38 26 VAL B N 1
ATOM 1705 C CA . VAL B 1 26 ? 10.18 14.891 -7.094 1 97.38 26 VAL B CA 1
ATOM 1706 C C . VAL B 1 26 ? 10.602 16.344 -7.352 1 97.38 26 VAL B C 1
ATOM 1708 O O . VAL B 1 26 ? 11.773 16.625 -7.59 1 97.38 26 VAL B O 1
ATOM 1711 N N . LYS B 1 27 ? 9.711 17.234 -7.281 1 96.25 27 LYS B N 1
ATOM 1712 C CA . LYS B 1 27 ? 9.961 18.641 -7.547 1 96.25 27 LYS B CA 1
ATOM 1713 C C . LYS B 1 27 ? 10.914 19.234 -6.508 1 96.25 27 LYS B C 1
ATOM 1715 O O . LYS B 1 27 ? 11.641 20.188 -6.797 1 96.25 27 LYS B O 1
ATOM 1720 N N . CYS B 1 28 ? 10.93 18.672 -5.336 1 97.06 28 CYS B N 1
ATOM 1721 C CA . CYS B 1 28 ? 11.789 19.156 -4.266 1 97.06 28 CYS B CA 1
ATOM 1722 C C . CYS B 1 28 ? 13.156 18.484 -4.312 1 97.06 28 CYS B C 1
ATOM 1724 O O . CYS B 1 28 ? 14.008 18.734 -3.459 1 97.06 28 CYS B O 1
ATOM 1726 N N . GLY B 1 29 ? 13.32 17.562 -5.266 1 97.38 29 GLY B N 1
ATOM 1727 C CA . GLY B 1 29 ? 14.617 16.938 -5.457 1 97.38 29 GLY B CA 1
ATOM 1728 C C . GLY B 1 29 ? 14.875 15.812 -4.469 1 97.38 29 GLY B C 1
ATOM 1729 O O . GLY B 1 29 ? 16.031 15.469 -4.203 1 97.38 29 GLY B O 1
ATOM 1730 N N . VAL B 1 30 ? 13.867 15.258 -3.879 1 97.44 30 VAL B N 1
ATOM 1731 C CA . VAL B 1 30 ? 14.031 14.141 -2.953 1 97.44 30 VAL B CA 1
ATOM 1732 C C . VAL B 1 30 ? 14.562 12.914 -3.701 1 97.44 30 VAL B C 1
ATOM 1734 O O . VAL B 1 30 ? 13.969 12.492 -4.695 1 97.44 30 VAL B O 1
ATOM 1737 N N . PRO B 1 31 ? 15.641 12.336 -3.234 1 96.06 31 PRO B N 1
ATOM 1738 C CA . PRO B 1 31 ? 16.125 11.102 -3.873 1 96.06 31 PRO B CA 1
ATOM 1739 C C . PRO B 1 31 ? 15.203 9.914 -3.623 1 96.06 31 PRO B C 1
ATOM 1741 O O . PRO B 1 31 ? 14.797 9.664 -2.484 1 96.06 31 PRO B O 1
ATOM 1744 N N . GLU B 1 32 ? 14.844 9.164 -4.691 1 93.38 32 GLU B N 1
ATOM 1745 C CA . GLU B 1 32 ? 14.023 7.953 -4.617 1 93.38 32 GLU B CA 1
ATOM 1746 C C . GLU B 1 32 ? 12.797 8.172 -3.744 1 93.38 32 GLU B C 1
ATOM 1748 O O . GLU B 1 32 ? 12.562 7.43 -2.787 1 93.38 32 GLU B O 1
ATOM 1753 N N . PRO B 1 33 ? 12 9.148 -4.059 1 97.06 33 PRO B N 1
ATOM 1754 C CA . PRO B 1 33 ? 10.836 9.453 -3.227 1 97.06 33 PRO B CA 1
ATOM 1755 C C . PRO B 1 33 ? 9.781 8.352 -3.248 1 97.06 33 PRO B C 1
ATOM 1757 O O . PRO B 1 33 ? 9.836 7.457 -4.102 1 97.06 33 PRO B O 1
ATOM 1760 N N . GLU B 1 34 ? 8.883 8.398 -2.295 1 97.88 34 GLU B N 1
ATOM 1761 C CA . GLU B 1 34 ? 7.789 7.434 -2.223 1 97.88 34 GLU B CA 1
ATOM 1762 C C . GLU B 1 34 ? 6.883 7.535 -3.447 1 97.88 34 GLU B C 1
ATOM 1764 O O . GLU B 1 34 ? 6.836 8.578 -4.109 1 97.88 34 GLU B O 1
ATOM 1769 N N . THR B 1 35 ? 6.18 6.441 -3.723 1 98.12 35 THR B N 1
ATOM 1770 C CA . THR B 1 35 ? 5.184 6.398 -4.789 1 98.12 35 THR B CA 1
ATOM 1771 C C . THR B 1 35 ? 3.783 6.633 -4.23 1 98.12 35 THR B C 1
ATOM 1773 O O . THR B 1 35 ? 3.586 6.633 -3.012 1 98.12 35 THR B O 1
ATOM 1776 N N . VAL B 1 36 ? 2.879 6.855 -5.125 1 98.5 36 VAL B N 1
ATOM 1777 C CA . VAL B 1 36 ? 1.484 7.051 -4.742 1 98.5 36 VAL B CA 1
ATOM 1778 C C . VAL B 1 36 ? 0.966 5.801 -4.031 1 98.5 36 VAL B C 1
ATOM 1780 O O . VAL B 1 36 ? 0.28 5.898 -3.01 1 98.5 36 VAL B O 1
ATOM 1783 N N . ALA B 1 37 ? 1.313 4.609 -4.488 1 98.62 37 ALA B N 1
ATOM 1784 C CA . ALA B 1 37 ? 0.855 3.357 -3.895 1 98.62 37 ALA B CA 1
ATOM 1785 C C . ALA B 1 37 ? 1.336 3.227 -2.451 1 98.62 37 ALA B C 1
ATOM 1787 O O . ALA B 1 37 ? 0.565 2.85 -1.565 1 98.62 37 ALA B O 1
ATOM 1788 N N . CYS B 1 38 ? 2.613 3.504 -2.168 1 98.19 38 CYS B N 1
ATOM 1789 C CA . CYS B 1 38 ? 3.146 3.303 -0.826 1 98.19 38 CYS B CA 1
ATOM 1790 C C . CYS B 1 38 ? 2.549 4.305 0.154 1 98.19 38 CYS B C 1
ATOM 1792 O O . CYS B 1 38 ? 2.357 3.992 1.33 1 98.19 38 CYS B O 1
ATOM 1794 N N . HIS B 1 39 ? 2.279 5.547 -0.383 1 98.56 39 HIS B N 1
ATOM 1795 C CA . HIS B 1 39 ? 1.551 6.527 0.414 1 98.56 39 HIS B CA 1
ATOM 1796 C C . HIS B 1 39 ? 0.183 5.992 0.829 1 98.56 39 HIS B C 1
ATOM 1798 O O . HIS B 1 39 ? -0.186 6.066 2.004 1 98.56 39 HIS B O 1
ATOM 1804 N N . MET B 1 40 ? -0.545 5.398 -0.12 1 98.88 40 MET B N 1
ATOM 1805 C CA . MET B 1 40 ? -1.881 4.879 0.161 1 98.88 40 MET B CA 1
ATOM 1806 C C . MET B 1 40 ? -1.808 3.648 1.058 1 98.88 40 MET B C 1
ATOM 1808 O O . MET B 1 40 ? -2.693 3.422 1.884 1 98.88 40 MET B O 1
ATOM 1812 N N . TYR B 1 41 ? -0.75 2.889 0.931 1 98.94 41 TYR B N 1
ATOM 1813 C CA . TYR B 1 41 ? -0.545 1.756 1.828 1 98.94 41 TYR B CA 1
ATOM 1814 C C . TYR B 1 41 ? -0.435 2.221 3.275 1 98.94 41 TYR B C 1
ATOM 1816 O O . TYR B 1 41 ? -1.135 1.711 4.152 1 98.94 41 TYR B O 1
ATOM 1824 N N . ARG B 1 42 ? 0.472 3.158 3.52 1 98.88 42 ARG B N 1
ATOM 1825 C CA . ARG B 1 42 ? 0.659 3.648 4.879 1 98.88 42 ARG B CA 1
ATOM 1826 C C . ARG B 1 42 ? -0.645 4.203 5.445 1 98.88 42 ARG B C 1
ATOM 1828 O O . ARG B 1 42 ? -0.983 3.947 6.605 1 98.88 42 ARG B O 1
ATOM 1835 N N . MET B 1 43 ? -1.398 4.918 4.633 1 98.88 43 MET B N 1
ATOM 1836 C CA . MET B 1 43 ? -2.668 5.484 5.082 1 98.88 43 MET B CA 1
ATOM 1837 C C . MET B 1 43 ? -3.646 4.379 5.473 1 98.88 43 MET B C 1
ATOM 1839 O O . MET B 1 43 ? -4.359 4.5 6.473 1 98.88 43 MET B O 1
ATOM 1843 N N . ALA B 1 44 ? -3.688 3.342 4.699 1 98.88 44 ALA B N 1
ATOM 1844 C CA . ALA B 1 44 ? -4.613 2.248 4.973 1 98.88 44 ALA B CA 1
ATOM 1845 C C . ALA B 1 44 ? -4.273 1.56 6.293 1 98.88 44 ALA B C 1
ATOM 1847 O O . ALA B 1 44 ? -5.164 1.27 7.098 1 98.88 44 ALA B O 1
ATOM 1848 N N . VAL B 1 45 ? -3.002 1.323 6.562 1 98.88 45 VAL B N 1
ATOM 1849 C CA . VAL B 1 45 ? -2.578 0.661 7.793 1 98.88 45 VAL B CA 1
ATOM 1850 C C . VAL B 1 45 ? -2.838 1.574 8.984 1 98.88 45 VAL B C 1
ATOM 1852 O O . VAL B 1 45 ? -3.293 1.118 10.039 1 98.88 45 VAL B O 1
ATOM 1855 N N . LEU B 1 46 ? -2.59 2.848 8.852 1 98.81 46 LEU B N 1
ATOM 1856 C CA . LEU B 1 46 ? -2.879 3.795 9.922 1 98.81 46 LEU B CA 1
ATOM 1857 C C . LEU B 1 46 ? -4.375 3.844 10.219 1 98.81 46 LEU B C 1
ATOM 1859 O O . LEU B 1 46 ? -4.777 3.941 11.375 1 98.81 46 LEU B O 1
ATOM 1863 N N . ALA B 1 47 ? -5.172 3.799 9.133 1 98.81 47 ALA B N 1
ATOM 1864 C CA . ALA B 1 47 ? -6.617 3.752 9.328 1 98.81 47 ALA B CA 1
ATOM 1865 C C . ALA B 1 47 ? -7.016 2.545 10.18 1 98.81 47 ALA B C 1
ATOM 1867 O O . ALA B 1 47 ? -7.844 2.66 11.086 1 98.81 47 ALA B O 1
ATOM 1868 N N . MET B 1 48 ? -6.422 1.392 9.914 1 98.44 48 MET B N 1
ATOM 1869 C CA . MET B 1 48 ? -6.688 0.195 10.703 1 98.44 48 MET B CA 1
ATOM 1870 C C . MET B 1 48 ? -6.32 0.422 12.172 1 98.44 48 MET B C 1
ATOM 1872 O O . MET B 1 48 ? -7.039 -0.02 13.07 1 98.44 48 MET B O 1
ATOM 1876 N N . ALA B 1 49 ? -5.262 1.109 12.375 1 98.12 49 ALA B N 1
ATOM 1877 C CA . ALA B 1 49 ? -4.746 1.32 13.727 1 98.12 49 ALA B CA 1
ATOM 1878 C C . ALA B 1 49 ? -5.652 2.258 14.523 1 98.12 49 ALA B C 1
ATOM 1880 O O . ALA B 1 49 ? -5.539 2.352 15.742 1 98.12 49 ALA B O 1
ATOM 1881 N N . LEU B 1 50 ? -6.57 2.926 13.875 1 97.5 50 LEU B N 1
ATOM 1882 C CA . LEU B 1 50 ? -7.457 3.887 14.523 1 97.5 50 LEU B CA 1
ATOM 1883 C C . LEU B 1 50 ? -8.68 3.189 15.102 1 97.5 50 LEU B C 1
ATOM 1885 O O . LEU B 1 50 ? -9.539 3.834 15.719 1 97.5 50 LEU B O 1
ATOM 1889 N N . ASP B 1 51 ? -8.781 1.874 14.859 1 95.75 51 ASP B N 1
ATOM 1890 C CA . ASP B 1 51 ? -9.938 1.154 15.391 1 95.75 51 ASP B CA 1
ATOM 1891 C C . ASP B 1 51 ? -10.062 1.359 16.891 1 95.75 51 ASP B C 1
ATOM 1893 O O . ASP B 1 51 ? -9.125 1.092 17.641 1 95.75 51 ASP B O 1
ATOM 1897 N N . GLY B 1 52 ? -11.172 1.885 17.344 1 92.5 52 GLY B N 1
ATOM 1898 C CA . GLY B 1 52 ? -11.438 2.131 18.75 1 92.5 52 GLY B CA 1
ATOM 1899 C C . GLY B 1 52 ? -10.906 3.467 19.234 1 92.5 52 GLY B C 1
ATOM 1900 O O . GLY B 1 52 ? -11.078 3.822 20.406 1 92.5 52 GLY B O 1
ATOM 1901 N N . GLN B 1 53 ? -10.312 4.254 18.328 1 93.94 53 GLN B N 1
ATOM 1902 C CA . GLN B 1 53 ? -9.688 5.508 18.734 1 93.94 53 GLN B CA 1
ATOM 1903 C C . GLN B 1 53 ? -10.609 6.695 18.484 1 93.94 53 GLN B C 1
ATOM 1905 O O . GLN B 1 53 ? -10.469 7.742 19.125 1 93.94 53 GLN B O 1
ATOM 1910 N N . ILE B 1 54 ? -11.5 6.594 17.531 1 96.38 54 ILE B N 1
ATOM 1911 C CA . ILE B 1 54 ? -12.406 7.672 17.141 1 96.38 54 ILE B CA 1
ATOM 1912 C C . ILE B 1 54 ? -13.844 7.168 17.172 1 96.38 54 ILE B C 1
ATOM 1914 O O . ILE B 1 54 ? -14.219 6.285 16.391 1 96.38 54 ILE B O 1
ATOM 1918 N N . ASP B 1 55 ? -14.641 7.758 18.016 1 96.56 55 ASP B N 1
ATOM 1919 C CA . ASP B 1 55 ? -16.016 7.328 18.203 1 96.56 55 ASP B CA 1
ATOM 1920 C C . ASP B 1 55 ? -16.812 7.473 16.906 1 96.56 55 ASP B C 1
ATOM 1922 O O . ASP B 1 55 ? -16.781 8.531 16.266 1 96.56 55 ASP B O 1
ATOM 1926 N N . GLY B 1 56 ? -17.453 6.391 16.531 1 97.44 56 GLY B N 1
ATOM 1927 C CA . GLY B 1 56 ? -18.375 6.457 15.398 1 97.44 56 GLY B CA 1
ATOM 1928 C C . GLY B 1 56 ? -17.688 6.188 14.07 1 97.44 56 GLY B C 1
ATOM 1929 O O . GLY B 1 56 ? -18.359 6.062 13.039 1 97.44 56 GLY B O 1
ATOM 1930 N N . LEU B 1 57 ? -16.406 6.051 14.086 1 97.94 57 LEU B N 1
ATOM 1931 C CA . LEU B 1 57 ? -15.688 5.84 12.836 1 97.94 57 LEU B CA 1
ATOM 1932 C C . LEU B 1 57 ? -15.914 4.426 12.312 1 97.94 57 LEU B C 1
ATOM 1934 O O . LEU B 1 57 ? -15.742 3.449 13.047 1 97.94 57 LEU B O 1
ATOM 1938 N N . ASP B 1 58 ? -16.344 4.348 11.078 1 98.12 58 ASP B N 1
ATOM 1939 C CA . ASP B 1 58 ? -16.297 3.086 10.344 1 98.12 58 ASP B CA 1
ATOM 1940 C C . ASP B 1 58 ? -14.898 2.832 9.789 1 98.12 58 ASP B C 1
ATOM 1942 O O . ASP B 1 58 ? -14.586 3.248 8.672 1 98.12 58 ASP B O 1
ATOM 1946 N N . VAL B 1 59 ? -14.141 2.07 10.477 1 97.88 59 VAL B N 1
ATOM 1947 C CA . VAL B 1 59 ? -12.719 1.901 10.203 1 97.88 59 VAL B CA 1
ATOM 1948 C C . VAL B 1 59 ? -12.523 1.203 8.859 1 97.88 59 VAL B C 1
ATOM 1950 O O . VAL B 1 59 ? -11.625 1.556 8.094 1 97.88 59 VAL B O 1
ATOM 1953 N N . MET B 1 60 ? -13.336 0.208 8.602 1 98.06 60 MET B N 1
ATOM 1954 C CA . MET B 1 60 ? -13.172 -0.515 7.34 1 98.06 60 MET B CA 1
ATOM 1955 C C . MET B 1 60 ? -13.516 0.376 6.152 1 98.06 60 MET B C 1
ATOM 1957 O O . MET B 1 60 ? -12.906 0.263 5.09 1 98.06 60 MET B O 1
ATOM 1961 N N . ARG B 1 61 ? -14.508 1.179 6.348 1 98.5 61 ARG B N 1
ATOM 1962 C CA . ARG B 1 61 ? -14.789 2.15 5.293 1 98.5 61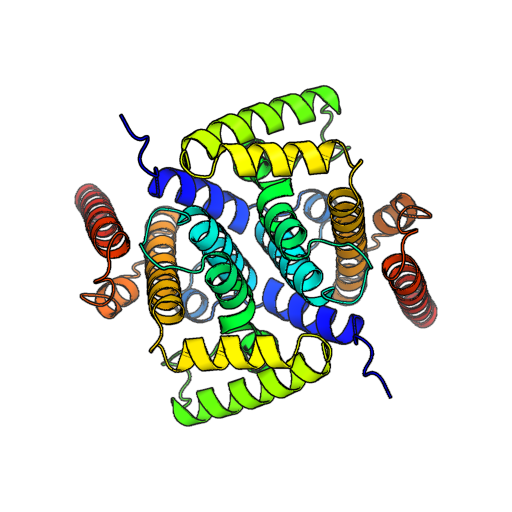 ARG B CA 1
ATOM 1963 C C . ARG B 1 61 ? -13.625 3.107 5.102 1 98.5 61 ARG B C 1
ATOM 1965 O O . ARG B 1 61 ? -13.281 3.461 3.973 1 98.5 61 ARG B O 1
ATOM 1972 N N . ALA B 1 62 ? -12.984 3.553 6.184 1 98.88 62 ALA B N 1
ATOM 1973 C CA . ALA B 1 62 ? -11.812 4.418 6.113 1 98.88 62 ALA B CA 1
ATOM 1974 C C . ALA B 1 62 ? -10.656 3.723 5.398 1 98.88 62 ALA B C 1
ATOM 1976 O O . ALA B 1 62 ? -9.953 4.34 4.598 1 98.88 62 ALA B O 1
ATOM 1977 N N . VAL B 1 63 ? -10.477 2.438 5.688 1 98.88 63 VAL B N 1
ATOM 1978 C CA .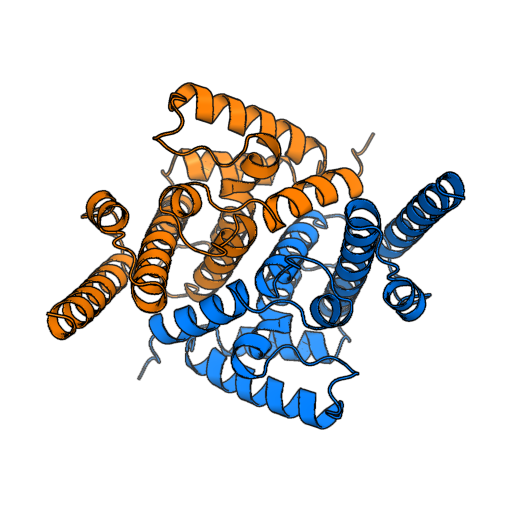 VAL B 1 63 ? -9.422 1.655 5.043 1 98.88 63 VAL B CA 1
ATOM 1979 C C . VAL B 1 63 ? -9.672 1.593 3.537 1 98.88 63 VAL B C 1
ATOM 1981 O O . VAL B 1 63 ? -8.773 1.862 2.74 1 98.88 63 VAL B O 1
ATOM 1984 N N . LYS B 1 64 ? -10.891 1.275 3.141 1 98.81 64 LYS B N 1
ATOM 1985 C CA . LYS B 1 64 ? -11.227 1.206 1.721 1 98.81 64 LYS B CA 1
ATOM 1986 C C . LYS B 1 64 ? -11.016 2.557 1.041 1 98.81 64 LYS B C 1
ATOM 1988 O O . LYS B 1 64 ? -10.469 2.623 -0.062 1 98.81 64 LYS B O 1
ATOM 1993 N N . MET B 1 65 ? -11.445 3.592 1.703 1 98.88 65 MET B N 1
ATOM 1994 C CA . MET B 1 65 ? -11.289 4.934 1.146 1 98.88 65 MET B CA 1
ATOM 1995 C C . MET B 1 65 ? -9.82 5.285 0.968 1 98.88 65 MET B C 1
ATOM 1997 O O . MET B 1 65 ? -9.43 5.836 -0.062 1 98.88 65 MET B O 1
ATOM 2001 N N . ALA B 1 66 ? -9.008 4.961 1.98 1 98.94 66 ALA B N 1
ATOM 2002 C CA . ALA B 1 66 ? -7.574 5.215 1.901 1 98.94 66 ALA B CA 1
ATOM 2003 C C . ALA B 1 66 ? -6.949 4.477 0.718 1 98.94 66 ALA B C 1
ATOM 2005 O O . ALA B 1 66 ? -6.031 4.988 0.075 1 98.94 66 ALA B O 1
ATOM 2006 N N . LEU B 1 67 ? -7.449 3.34 0.385 1 98.88 67 LEU B N 1
ATOM 2007 C CA . LEU B 1 67 ? -6.875 2.488 -0.652 1 98.88 67 LEU B CA 1
ATOM 2008 C C . LEU B 1 67 ? -7.25 2.996 -2.041 1 98.88 67 LEU B C 1
ATOM 2010 O O . LEU B 1 67 ? -6.586 2.668 -3.027 1 98.88 67 LEU B O 1
ATOM 2014 N N . VAL B 1 68 ? -8.305 3.881 -2.139 1 98.81 68 VAL B N 1
ATOM 2015 C CA . VAL B 1 68 ? -8.742 4.18 -3.498 1 98.81 68 VAL B CA 1
ATOM 2016 C C . VAL B 1 68 ? -8.773 5.691 -3.707 1 98.81 68 VAL B C 1
ATOM 2018 O O . VAL B 1 68 ? -9.062 6.168 -4.809 1 98.81 68 VAL B O 1
ATOM 2021 N N . HIS B 1 69 ? -8.461 6.492 -2.676 1 98.69 69 HIS B N 1
ATOM 2022 C CA . HIS B 1 69 ? -8.711 7.93 -2.76 1 98.69 69 HIS B CA 1
ATOM 2023 C C . HIS B 1 69 ? -7.895 8.562 -3.879 1 98.69 69 HIS B C 1
ATOM 2025 O O . HIS B 1 69 ? -8.359 9.492 -4.543 1 98.69 69 HIS B O 1
ATOM 2031 N N . ASP B 1 70 ? -6.723 8.062 -4.176 1 98.31 70 ASP B N 1
ATOM 2032 C CA . ASP B 1 70 ? -5.852 8.617 -5.211 1 98.31 70 ASP B CA 1
ATOM 2033 C C . ASP B 1 70 ? -5.73 7.668 -6.398 1 98.31 70 ASP B C 1
ATOM 2035 O O . ASP B 1 70 ? -4.824 7.801 -7.219 1 98.31 70 ASP B O 1
ATOM 2039 N N . ILE B 1 71 ? -6.598 6.648 -6.527 1 98.69 71 ILE B N 1
ATOM 2040 C CA . ILE B 1 71 ? -6.434 5.586 -7.516 1 98.69 71 ILE B CA 1
ATOM 2041 C C . ILE B 1 71 ? -6.531 6.172 -8.922 1 98.69 71 ILE B C 1
ATOM 2043 O O . ILE B 1 71 ? -5.891 5.676 -9.852 1 98.69 71 ILE B O 1
ATOM 2047 N N . GLY B 1 72 ? -7.285 7.254 -9.109 1 98.38 72 GLY B N 1
ATOM 2048 C CA . GLY B 1 72 ? -7.406 7.906 -10.406 1 98.38 72 GLY B CA 1
ATOM 2049 C C . GLY B 1 72 ? -6.086 8.43 -10.938 1 98.38 72 GLY B C 1
ATOM 2050 O O . GLY B 1 72 ? -5.934 8.625 -12.141 1 98.38 72 GLY B O 1
ATOM 2051 N N . GLU B 1 73 ? -5.102 8.641 -10.039 1 98.31 73 GLU B N 1
ATOM 2052 C CA . GLU B 1 73 ? -3.809 9.188 -10.438 1 98.31 73 GLU B CA 1
ATOM 2053 C C . GLU B 1 73 ? -3.041 8.195 -11.312 1 98.31 73 GLU B C 1
ATOM 2055 O O . GLU B 1 73 ? -2.094 8.578 -12 1 98.31 73 GLU B O 1
ATOM 2060 N N . ALA B 1 74 ? -3.426 6.953 -11.258 1 98.38 74 ALA B N 1
ATOM 2061 C CA . ALA B 1 74 ? -2.816 5.945 -12.125 1 98.38 74 ALA B CA 1
ATOM 2062 C C . ALA B 1 74 ? -2.973 6.324 -13.594 1 98.38 74 ALA B C 1
ATOM 2064 O O . ALA B 1 74 ? -2.133 5.973 -14.422 1 98.38 74 ALA B O 1
ATOM 2065 N N . ILE B 1 75 ? -4.059 6.965 -13.906 1 97.88 75 ILE B N 1
ATOM 2066 C CA . ILE B 1 75 ? -4.375 7.344 -15.281 1 97.88 75 ILE B CA 1
ATOM 2067 C C . ILE B 1 75 ? -4.16 8.844 -15.469 1 97.88 75 ILE B C 1
ATOM 2069 O O . ILE B 1 75 ? -3.516 9.266 -16.438 1 97.88 75 ILE B O 1
ATOM 2073 N N . ALA B 1 76 ? -4.594 9.68 -14.5 1 95.94 76 ALA B N 1
ATOM 2074 C CA . ALA B 1 76 ? -4.586 11.133 -14.609 1 95.94 76 ALA B CA 1
ATOM 2075 C C . ALA B 1 76 ? -3.203 11.703 -14.281 1 95.94 76 ALA B C 1
ATOM 2077 O O . ALA B 1 76 ? -2.891 12.836 -14.641 1 95.94 76 ALA B O 1
ATOM 2078 N N . GLY B 1 77 ? -2.381 10.883 -13.586 1 95.38 77 GLY B N 1
ATOM 2079 C CA . GLY B 1 77 ? -1.137 11.414 -13.055 1 95.38 77 GLY B CA 1
ATOM 2080 C C . GLY B 1 77 ? -1.308 12.102 -11.711 1 95.38 77 GLY B C 1
ATOM 2081 O O . GLY B 1 77 ? -2.426 12.438 -11.32 1 95.38 77 GLY B O 1
ATOM 2082 N N . ASP B 1 78 ? -0.215 12.195 -11.008 1 95.44 78 ASP B N 1
ATOM 2083 C CA . ASP B 1 78 ? -0.225 12.891 -9.727 1 95.44 78 ASP B CA 1
ATOM 2084 C C . ASP B 1 78 ? -0.012 14.391 -9.914 1 95.44 78 ASP B C 1
ATOM 2086 O O . ASP B 1 78 ? 1.116 14.883 -9.828 1 95.44 78 ASP B O 1
ATOM 2090 N N . ILE B 1 79 ? -1.036 15.055 -10 1 91.25 79 ILE B N 1
ATOM 2091 C CA . ILE B 1 79 ? -1.014 16.484 -10.297 1 91.25 79 ILE B CA 1
ATOM 2092 C C . ILE B 1 79 ? -0.971 17.281 -8.992 1 91.25 79 ILE B C 1
ATOM 2094 O O . ILE B 1 79 ? -1.807 17.078 -8.102 1 91.25 79 ILE B O 1
ATOM 2098 N N . THR B 1 80 ? -0.051 18.156 -8.922 1 88.12 80 THR B N 1
ATOM 2099 C CA . THR B 1 80 ? 0.09 19.031 -7.766 1 88.12 80 THR B CA 1
ATOM 2100 C C . THR B 1 80 ? -0.361 20.453 -8.102 1 88.12 80 THR B C 1
ATOM 2102 O O . THR B 1 80 ? -0.615 20.781 -9.266 1 88.12 80 THR B O 1
ATOM 2105 N N . PRO B 1 81 ? -0.468 21.297 -7.094 1 81.56 81 PRO B N 1
ATOM 2106 C CA . PRO B 1 81 ? -0.865 22.672 -7.34 1 81.56 81 PRO B CA 1
ATOM 2107 C C . PRO B 1 81 ? 0.125 23.422 -8.234 1 81.56 81 PRO B C 1
ATOM 2109 O O . PRO B 1 81 ? -0.229 24.438 -8.836 1 81.56 81 PRO B O 1
ATOM 2112 N N . HIS B 1 82 ? 1.218 22.969 -8.453 1 83.44 82 HIS B N 1
ATOM 2113 C CA . HIS B 1 82 ? 2.268 23.672 -9.188 1 83.44 82 HIS B CA 1
ATOM 2114 C C . HIS B 1 82 ? 2.34 23.203 -10.633 1 83.44 82 HIS B C 1
ATOM 2116 O O . HIS B 1 82 ? 3.215 23.625 -11.391 1 83.44 82 HIS B O 1
ATOM 2122 N N . CYS B 1 83 ? 1.417 22.406 -11.078 1 84.31 83 CYS B N 1
ATOM 2123 C CA . CYS B 1 83 ? 1.454 21.844 -12.422 1 84.31 83 CYS B CA 1
ATOM 2124 C C . CYS B 1 83 ? 0.645 22.688 -13.398 1 84.31 83 CYS B C 1
ATOM 2126 O O . CYS B 1 83 ? 0.533 22.344 -14.578 1 84.31 83 CYS B O 1
ATOM 2128 N N . GLY B 1 84 ? 0.053 23.781 -12.914 1 85.38 84 GLY B N 1
ATOM 2129 C CA . GLY B 1 84 ? -0.655 24.703 -13.797 1 85.38 84 GLY B CA 1
ATOM 2130 C C . GLY B 1 84 ? -2.025 24.188 -14.203 1 85.38 84 GLY B C 1
ATOM 2131 O O . GLY B 1 84 ? -2.545 24.562 -15.258 1 85.38 84 GLY B O 1
ATOM 2132 N N . VAL B 1 85 ? -2.527 23.219 -13.57 1 87.69 85 VAL B N 1
ATOM 2133 C CA . VAL B 1 85 ? -3.863 22.672 -13.797 1 87.69 85 VAL B CA 1
ATOM 2134 C C . VAL B 1 85 ? -4.82 23.188 -12.719 1 87.69 85 VAL B C 1
ATOM 2136 O O . VAL B 1 85 ? -4.496 23.172 -11.531 1 87.69 85 VAL B O 1
ATOM 2139 N N . SER B 1 86 ? -5.941 23.688 -13.141 1 91.12 86 SER B N 1
ATOM 2140 C CA . SER B 1 86 ? -6.91 24.219 -12.18 1 91.12 86 SER B CA 1
ATOM 2141 C C . SER B 1 86 ? -7.492 23.109 -11.312 1 91.12 86 SER B C 1
ATOM 2143 O O . SER B 1 86 ? -7.434 21.938 -11.68 1 91.12 86 SER B O 1
ATOM 2145 N N . GLU B 1 87 ? -8.086 23.469 -10.242 1 89.62 87 GLU B N 1
ATOM 2146 C CA . GLU B 1 87 ? -8.734 22.516 -9.352 1 89.62 87 GLU B CA 1
ATOM 2147 C C . GLU B 1 87 ? -9.867 21.781 -10.062 1 89.62 87 GLU B C 1
ATOM 2149 O O . GLU B 1 87 ? -10.047 20.578 -9.867 1 89.62 87 GLU B O 1
ATOM 2154 N N . GLN B 1 88 ? -10.648 22.516 -10.836 1 92.44 88 GLN B N 1
ATOM 2155 C CA . GLN B 1 88 ? -11.766 21.922 -11.562 1 92.44 88 GLN B CA 1
ATOM 2156 C C . GLN B 1 88 ? -11.273 20.953 -12.641 1 92.44 88 GLN B C 1
ATOM 2158 O O . GLN B 1 88 ? -11.836 19.875 -12.82 1 92.44 88 GLN B O 1
ATOM 2163 N N . ASP B 1 89 ? -10.273 21.375 -13.367 1 93.44 89 ASP B N 1
ATOM 2164 C CA . ASP B 1 89 ? -9.711 20.516 -14.398 1 93.44 89 ASP B CA 1
ATOM 2165 C C . ASP B 1 89 ? -9.148 19.234 -13.789 1 93.44 89 ASP B C 1
ATOM 2167 O O . ASP B 1 89 ? -9.305 18.141 -14.352 1 93.44 89 ASP B O 1
ATOM 2171 N N . LYS B 1 90 ? -8.484 19.406 -12.68 1 92 90 LYS B N 1
ATOM 2172 C CA . LYS B 1 90 ? -7.973 18.234 -11.977 1 92 90 LYS B CA 1
ATOM 2173 C C . LYS B 1 90 ? -9.102 17.297 -11.578 1 92 90 LYS B C 1
ATOM 2175 O O . LYS B 1 90 ? -9 16.078 -11.758 1 92 90 LYS B O 1
ATOM 2180 N N . PHE B 1 91 ? -10.117 17.844 -10.984 1 93.06 91 PHE B N 1
ATOM 2181 C CA . PHE B 1 91 ? -11.273 17.062 -10.578 1 93.06 91 PHE B CA 1
ATOM 2182 C C . PHE B 1 91 ? -11.859 16.297 -11.758 1 93.06 91 PHE B C 1
ATOM 2184 O O . PHE B 1 91 ? -12.156 15.102 -11.648 1 93.06 91 PHE B O 1
ATOM 2191 N N . ASP B 1 92 ? -12.016 16.922 -12.875 1 95.5 92 ASP B N 1
ATOM 2192 C CA . ASP B 1 92 ? -12.609 16.312 -14.07 1 95.5 92 ASP B CA 1
ATOM 2193 C C . ASP B 1 92 ? -11.727 15.188 -14.602 1 95.5 92 ASP B C 1
ATOM 2195 O O . ASP B 1 92 ? -12.227 14.141 -15.016 1 95.5 92 ASP B O 1
ATOM 2199 N N . LEU B 1 93 ? -10.438 15.438 -14.656 1 95.38 93 LEU B N 1
ATOM 2200 C CA . LEU B 1 93 ? -9.492 14.422 -15.102 1 95.38 93 LEU B CA 1
ATOM 2201 C C . LEU B 1 93 ? -9.547 13.195 -14.195 1 95.38 93 LEU B C 1
ATOM 2203 O O . LEU B 1 93 ? -9.578 12.062 -14.68 1 95.38 93 LEU B O 1
ATOM 2207 N N . GLU B 1 94 ? -9.562 13.445 -12.898 1 96 94 GLU B N 1
ATOM 2208 C CA . GLU B 1 94 ? -9.625 12.344 -11.938 1 96 94 GLU B CA 1
ATOM 2209 C C . GLU B 1 94 ? -10.953 11.602 -12.031 1 96 94 GLU B C 1
ATOM 2211 O O . GLU B 1 94 ? -11 10.375 -11.906 1 96 94 GLU B O 1
ATOM 2216 N N . LYS B 1 95 ? -12.031 12.359 -12.188 1 97 95 LYS B N 1
ATOM 2217 C CA . LYS B 1 95 ? -13.336 11.734 -12.32 1 97 95 LYS B CA 1
ATOM 2218 C C . LYS B 1 95 ? -13.383 10.805 -13.531 1 97 95 LYS B C 1
ATOM 2220 O O . LYS B 1 95 ? -13.875 9.68 -13.445 1 97 95 LYS B O 1
ATOM 2225 N N . LYS B 1 96 ? -12.891 11.242 -14.617 1 98.06 96 LYS B N 1
ATOM 2226 C CA . LYS B 1 96 ? -12.828 10.414 -15.82 1 98.06 96 LYS B CA 1
ATOM 2227 C C . LYS B 1 96 ? -11.992 9.156 -15.5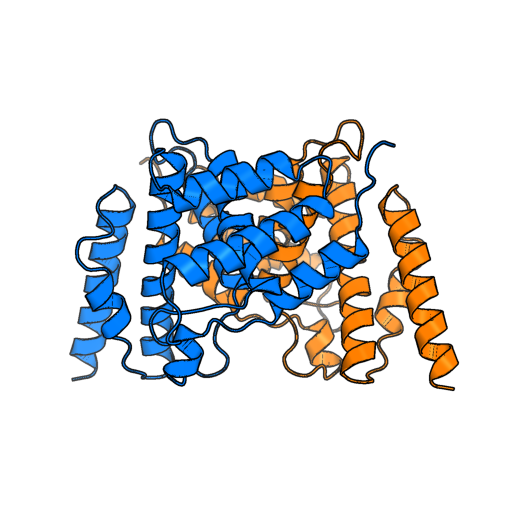7 1 98.06 96 LYS B C 1
ATOM 2229 O O . LYS B 1 96 ? -12.359 8.062 -16.016 1 98.06 96 LYS B O 1
ATOM 2234 N N . ALA B 1 97 ? -10.883 9.336 -14.898 1 98.44 97 ALA B N 1
ATOM 2235 C CA . ALA B 1 97 ? -10.016 8.211 -14.555 1 98.44 97 ALA B CA 1
ATOM 2236 C C . ALA B 1 97 ? -10.742 7.215 -13.656 1 98.44 97 ALA B C 1
ATOM 2238 O O . ALA B 1 97 ? -10.672 6 -13.875 1 98.44 97 ALA B O 1
ATOM 2239 N N . ILE B 1 98 ? -11.469 7.723 -12.672 1 98.44 98 ILE B N 1
ATOM 2240 C CA . ILE B 1 98 ? -12.211 6.879 -11.742 1 98.44 98 ILE B CA 1
ATOM 2241 C C . ILE B 1 98 ? -13.281 6.102 -12.492 1 98.44 98 ILE B C 1
ATOM 2243 O O . ILE B 1 98 ? -13.477 4.906 -12.258 1 98.44 98 ILE B O 1
ATOM 2247 N N . ASP B 1 99 ? -13.93 6.781 -13.406 1 98.12 99 ASP B N 1
ATOM 2248 C CA . ASP B 1 99 ? -14.961 6.117 -14.211 1 98.12 99 ASP B CA 1
ATOM 2249 C C . ASP B 1 99 ? -14.359 4.973 -15.031 1 98.12 99 ASP B C 1
ATOM 2251 O O . ASP B 1 99 ? -14.945 3.895 -15.117 1 98.12 99 ASP B O 1
ATOM 2255 N N . THR B 1 100 ? -13.266 5.234 -15.594 1 98.56 100 THR B N 1
ATOM 2256 C CA . THR B 1 100 ? -12.578 4.207 -16.359 1 98.56 100 THR B CA 1
ATOM 2257 C C . THR B 1 100 ? -12.18 3.033 -15.469 1 98.56 100 THR B C 1
ATOM 2259 O O . THR B 1 100 ? -12.453 1.876 -15.797 1 98.56 100 THR B O 1
ATOM 2262 N N . ILE B 1 101 ? -11.617 3.299 -14.352 1 98.69 101 ILE B N 1
ATOM 2263 C CA . ILE B 1 101 ? -11.102 2.271 -13.453 1 98.69 101 ILE B CA 1
ATOM 2264 C C . ILE B 1 101 ? -12.258 1.45 -12.891 1 98.69 101 ILE B C 1
ATOM 2266 O O . ILE B 1 101 ? -12.172 0.223 -12.797 1 98.69 101 ILE B O 1
ATOM 2270 N N . THR B 1 102 ? -13.297 2.135 -12.516 1 97.81 102 THR B N 1
ATOM 2271 C CA . THR B 1 102 ? -14.422 1.425 -11.914 1 97.81 102 THR B CA 1
ATOM 2272 C C . THR B 1 102 ? -15.094 0.511 -12.938 1 97.81 102 THR B C 1
ATOM 2274 O O . THR B 1 102 ? -15.742 -0.467 -12.57 1 97.81 102 THR B O 1
ATOM 2277 N N . SER B 1 103 ? -14.945 0.832 -14.219 1 97.75 103 SER B N 1
ATOM 2278 C CA . SER B 1 103 ? -15.477 -0.046 -15.258 1 97.75 103 SER B CA 1
ATOM 2279 C C . SER B 1 103 ? -14.711 -1.365 -15.312 1 97.75 103 SER B C 1
ATOM 2281 O O . SER B 1 103 ? -15.211 -2.359 -15.836 1 97.75 103 SER B O 1
ATOM 2283 N N . TYR B 1 104 ? -13.5 -1.399 -14.773 1 98.06 104 TYR B N 1
ATOM 2284 C CA . TYR B 1 104 ? -12.711 -2.623 -14.75 1 98.06 104 TYR B CA 1
ATOM 2285 C C . TYR B 1 104 ? -13.156 -3.533 -13.609 1 98.06 104 TYR B C 1
ATOM 2287 O O . TYR B 1 104 ? -12.812 -4.719 -13.586 1 98.06 104 TYR B O 1
ATOM 2295 N N . VAL B 1 105 ? -13.875 -2.963 -12.641 1 97.81 105 VAL B N 1
ATOM 2296 C CA . VAL B 1 105 ? -14.312 -3.701 -11.461 1 97.81 105 VAL B CA 1
ATOM 2297 C C . VAL B 1 105 ? -15.812 -3.508 -11.258 1 97.81 105 VAL B C 1
ATOM 2299 O O . VAL B 1 105 ? -16.25 -2.998 -10.219 1 97.81 105 VAL B O 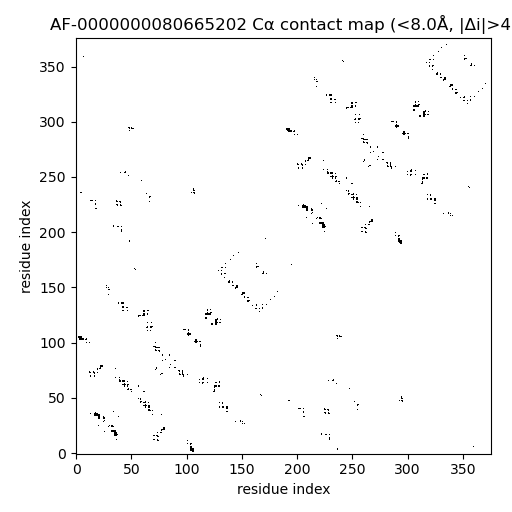1
ATOM 2302 N N . PRO B 1 106 ? -16.641 -4.039 -12.094 1 95.62 106 PRO B N 1
ATOM 2303 C CA . PRO B 1 106 ? -18.062 -3.709 -12.094 1 95.62 106 PRO B CA 1
ATOM 2304 C C . PRO B 1 106 ? -18.766 -4.117 -10.805 1 95.62 106 PRO B C 1
ATOM 2306 O O . PRO B 1 106 ? -19.766 -3.496 -10.414 1 95.62 106 PRO B O 1
ATOM 2309 N N . SER B 1 107 ? -18.344 -5.129 -10.125 1 94.38 107 SER B N 1
ATOM 2310 C CA . SER B 1 107 ? -19.016 -5.602 -8.914 1 94.38 107 SER B CA 1
ATOM 2311 C C . SER B 1 107 ? -18.812 -4.629 -7.754 1 94.38 107 SER B C 1
ATOM 2313 O O . SER B 1 107 ? -19.641 -4.562 -6.844 1 94.38 107 SER B O 1
ATOM 2315 N N . VAL B 1 108 ? -17.688 -3.871 -7.793 1 96.62 108 VAL B N 1
ATOM 2316 C CA . VAL B 1 108 ? -17.375 -3.01 -6.656 1 96.62 108 VAL B CA 1
ATOM 2317 C C . VAL B 1 108 ? -17.141 -1.579 -7.141 1 96.62 108 VAL B C 1
ATOM 2319 O O . VAL B 1 108 ? -16.891 -0.678 -6.336 1 96.62 108 VAL B O 1
ATOM 2322 N N . GLY B 1 109 ? -17.234 -1.386 -8.422 1 97.38 109 GLY B N 1
ATOM 2323 C CA . GLY B 1 109 ? -16.922 -0.099 -9.023 1 97.38 109 GLY B CA 1
ATOM 2324 C C . GLY B 1 109 ? -17.75 1.038 -8.453 1 97.38 109 GLY B C 1
ATOM 2325 O O . GLY B 1 109 ? -17.234 2.129 -8.211 1 97.38 109 GLY B O 1
ATOM 2326 N N . ASP B 1 110 ? -19 0.826 -8.234 1 97.38 110 ASP B N 1
ATOM 2327 C CA . ASP B 1 110 ? -19.875 1.851 -7.668 1 97.38 110 ASP B CA 1
ATOM 2328 C C . ASP B 1 110 ? -19.422 2.264 -6.273 1 97.38 110 ASP B C 1
ATOM 2330 O O . ASP B 1 110 ? -19.422 3.451 -5.941 1 97.38 110 ASP B O 1
ATOM 2334 N N . GLU B 1 111 ? -19.094 1.319 -5.512 1 97.94 111 GLU B N 1
ATOM 2335 C CA . GLU B 1 111 ? -18.609 1.623 -4.172 1 97.94 111 GLU B CA 1
ATOM 2336 C C . GLU B 1 111 ? -17.328 2.453 -4.227 1 97.94 111 GLU B C 1
ATOM 2338 O O . GLU B 1 111 ? -17.156 3.408 -3.465 1 97.94 111 GLU B O 1
ATOM 2343 N N . TRP B 1 112 ? -16.359 2.053 -5.098 1 98.44 112 TRP B N 1
ATOM 2344 C CA . TRP B 1 112 ? -15.102 2.789 -5.219 1 98.44 112 TRP B CA 1
ATOM 2345 C C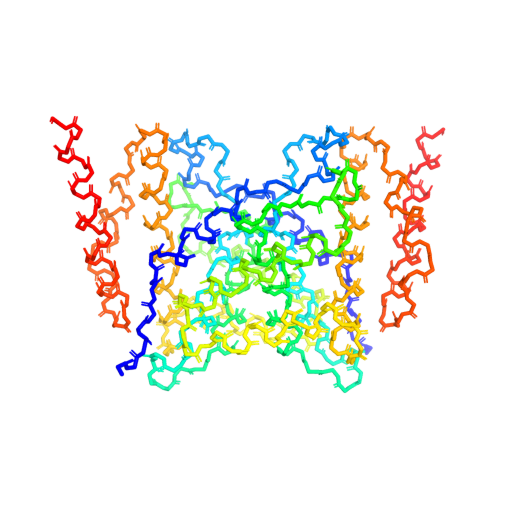 . TRP B 1 112 ? -15.359 4.234 -5.637 1 98.44 112 TRP B C 1
ATOM 2347 O O . TRP B 1 112 ? -14.742 5.16 -5.098 1 98.44 112 TRP B O 1
ATOM 2357 N N . SER B 1 113 ? -16.266 4.352 -6.602 1 98.25 113 SER B N 1
ATOM 2358 C CA . SER B 1 113 ? -16.625 5.691 -7.047 1 98.25 113 SER B CA 1
ATOM 2359 C C . SER B 1 113 ? -17.219 6.512 -5.902 1 98.25 113 SER B C 1
ATOM 2361 O O . SER B 1 113 ? -16.891 7.691 -5.75 1 98.25 113 SER B O 1
ATOM 2363 N N . MET B 1 114 ? -18.047 5.934 -5.125 1 98.44 114 MET B N 1
ATOM 2364 C CA . MET B 1 114 ? -18.672 6.609 -3.992 1 98.44 114 MET B CA 1
ATOM 2365 C C . MET B 1 114 ? -17.641 6.98 -2.939 1 98.44 114 MET B C 1
ATOM 2367 O O . MET B 1 114 ? -17.703 8.062 -2.35 1 98.44 114 MET B O 1
ATOM 2371 N N . LEU B 1 115 ? -16.719 6.082 -2.67 1 98.69 115 LEU B N 1
ATOM 2372 C CA . LEU B 1 115 ? -15.656 6.355 -1.722 1 98.69 115 LEU B CA 1
ATOM 2373 C C . LEU B 1 115 ? -14.82 7.551 -2.176 1 98.69 115 LEU B C 1
ATOM 2375 O O . LEU B 1 115 ? -14.508 8.438 -1.375 1 98.69 115 LEU B O 1
ATOM 2379 N N . TRP B 1 116 ? -14.461 7.559 -3.453 1 98.56 116 TRP B N 1
ATOM 2380 C CA . TRP B 1 116 ? -13.664 8.656 -4.004 1 98.56 116 TRP B CA 1
ATOM 2381 C C . TRP B 1 116 ? -14.414 9.977 -3.893 1 98.56 116 TRP B C 1
ATOM 2383 O O . TRP B 1 116 ? -13.844 10.984 -3.475 1 98.56 116 TRP B O 1
ATOM 2393 N N . LYS B 1 117 ? -15.68 9.961 -4.262 1 97.88 117 LYS B N 1
ATOM 2394 C CA . LYS B 1 117 ? -16.5 11.164 -4.191 1 97.88 117 LYS B CA 1
ATOM 2395 C C . LYS B 1 117 ? -16.641 11.656 -2.752 1 97.88 117 LYS B C 1
ATOM 2397 O O . LYS B 1 117 ? -16.562 12.859 -2.488 1 97.88 117 LYS B O 1
ATOM 2402 N N . GLU B 1 118 ? -16.953 10.75 -1.874 1 98.56 118 GLU B N 1
ATOM 2403 C CA . GLU B 1 118 ? -17.062 11.078 -0.455 1 98.56 118 GLU B CA 1
ATOM 2404 C C . GLU B 1 118 ? -15.781 11.727 0.06 1 98.56 118 GLU B C 1
ATOM 2406 O O . GLU B 1 118 ? -15.828 12.688 0.824 1 98.56 118 GLU B O 1
ATOM 2411 N N . TYR B 1 119 ? -14.633 11.219 -0.341 1 98.62 119 TYR B N 1
ATOM 2412 C CA . TYR B 1 119 ? -13.344 11.781 0.033 1 98.62 119 TYR B CA 1
ATOM 2413 C C . TYR B 1 119 ? -13.203 13.211 -0.476 1 98.62 119 TYR B C 1
ATOM 2415 O O . TYR B 1 119 ? -12.781 14.102 0.265 1 98.62 119 TYR B O 1
ATOM 2423 N N . GLU B 1 120 ? -13.523 13.375 -1.755 1 97 120 GLU B N 1
ATOM 2424 C CA . GLU B 1 120 ? -13.391 14.688 -2.383 1 97 120 GLU B CA 1
ATOM 2425 C C . GLU B 1 120 ? -14.289 15.719 -1.702 1 97 120 GLU B C 1
ATOM 2427 O O . GLU B 1 120 ? -13.906 16.875 -1.548 1 97 120 GLU B O 1
ATOM 2432 N N . GLU B 1 121 ? -15.43 15.258 -1.313 1 96.38 121 GLU B N 1
ATOM 2433 C CA . GLU B 1 121 ? -16.391 16.141 -0.669 1 96.38 121 GLU B CA 1
ATOM 2434 C C . GLU B 1 121 ? -15.953 16.5 0.75 1 96.38 121 GLU B C 1
ATOM 2436 O O . GLU B 1 121 ? -16.297 17.562 1.268 1 96.38 121 GLU B O 1
ATOM 2441 N N . ALA B 1 122 ? -15.32 15.586 1.453 1 96.19 122 ALA B N 1
ATOM 2442 C CA . ALA B 1 122 ? -14.727 15.797 2.77 1 96.19 122 ALA B CA 1
ATOM 2443 C C . ALA B 1 122 ? -15.789 16.203 3.791 1 96.19 122 ALA B C 1
ATOM 2445 O O . ALA B 1 122 ? -15.531 17.047 4.66 1 96.19 122 ALA B O 1
ATOM 2446 N N . ALA B 1 123 ? -16.953 15.641 3.744 1 96.31 123 ALA B N 1
ATOM 2447 C CA . ALA B 1 123 ? -18.062 16.047 4.605 1 96.31 123 ALA B CA 1
ATOM 2448 C C . ALA B 1 123 ? -18.328 15.023 5.699 1 96.31 123 ALA B C 1
ATOM 2450 O O . ALA B 1 123 ? -18.609 15.383 6.844 1 96.31 123 ALA B O 1
ATOM 2451 N N . SER B 1 124 ? -18.297 13.703 5.453 1 98.31 124 SER B N 1
ATOM 2452 C CA . SER B 1 124 ? -18.562 12.641 6.418 1 98.31 124 SER B CA 1
ATOM 2453 C C . SER B 1 124 ? -17.406 12.492 7.406 1 98.31 124 SER B C 1
ATOM 2455 O O . SER B 1 124 ? -16.281 12.945 7.137 1 98.31 124 SER B O 1
ATOM 2457 N N . LEU B 1 125 ? -17.672 11.945 8.555 1 98.44 125 LEU B N 1
ATOM 2458 C CA . LEU B 1 125 ? -16.625 11.656 9.531 1 98.44 125 LEU B CA 1
ATOM 2459 C C . LEU B 1 125 ? -15.508 10.844 8.898 1 98.44 125 LEU B C 1
ATOM 2461 O O . LEU B 1 125 ? -14.328 11.141 9.102 1 98.44 125 LEU B O 1
ATOM 2465 N N . THR B 1 126 ? -15.875 9.805 8.156 1 98.75 126 THR B N 1
ATOM 2466 C CA . THR B 1 126 ? -14.891 8.953 7.496 1 98.75 126 THR B CA 1
ATOM 2467 C C . THR B 1 126 ? -14 9.781 6.574 1 98.75 126 THR B C 1
ATOM 2469 O O . THR B 1 126 ? -12.773 9.664 6.613 1 98.75 126 THR B O 1
ATOM 2472 N N . ALA B 1 127 ? -14.57 10.586 5.754 1 98.75 127 ALA B N 1
ATOM 2473 C CA . ALA B 1 127 ? -13.812 11.398 4.809 1 98.75 127 ALA B CA 1
ATOM 2474 C C . ALA B 1 127 ? -12.898 12.375 5.539 1 98.75 127 ALA B C 1
ATOM 2476 O O . ALA B 1 127 ? -11.75 12.578 5.137 1 98.75 127 ALA B O 1
ATOM 2477 N N . LYS B 1 128 ? -13.406 12.984 6.57 1 98.62 128 LYS B N 1
ATOM 2478 C CA . LYS B 1 128 ? -12.586 13.914 7.352 1 98.62 128 LYS B CA 1
ATOM 2479 C C . LYS B 1 128 ? -11.383 13.203 7.961 1 98.62 128 LYS B C 1
ATOM 2481 O O . LYS B 1 128 ? -10.273 13.734 7.949 1 98.62 128 LYS B O 1
ATOM 2486 N N . VAL B 1 129 ? -11.586 12.055 8.492 1 98.75 129 VAL B N 1
ATOM 2487 C CA . VAL B 1 129 ? -10.516 11.273 9.102 1 98.75 129 VAL B CA 1
ATOM 2488 C C . VAL B 1 129 ? -9.477 10.914 8.047 1 98.75 129 VAL B C 1
ATOM 2490 O O . V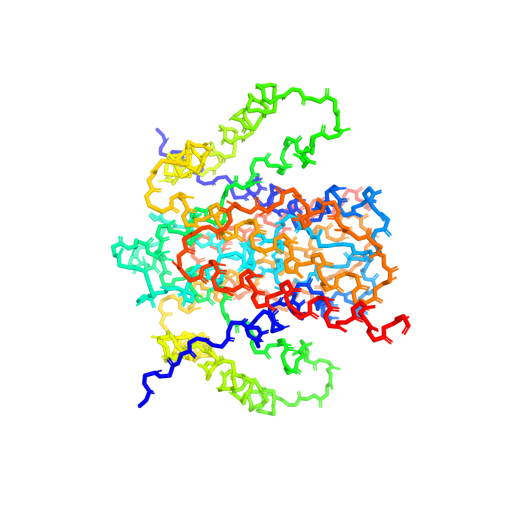AL B 1 129 ? -8.273 11.07 8.281 1 98.75 129 VAL B O 1
ATOM 2493 N N . VAL B 1 130 ? -9.93 10.445 6.902 1 98.88 130 VAL B N 1
ATOM 2494 C CA . VAL B 1 130 ? -9 10.031 5.859 1 98.88 130 VAL B CA 1
ATOM 2495 C C . VAL B 1 130 ? -8.25 11.242 5.316 1 98.88 130 VAL B C 1
ATOM 2497 O O . VAL B 1 130 ? -7.07 11.156 4.977 1 98.88 130 VAL B O 1
ATOM 2500 N N . LYS B 1 131 ? -8.875 12.398 5.238 1 98.69 131 LYS B N 1
ATOM 2501 C CA . LYS B 1 131 ? -8.188 13.633 4.859 1 98.69 131 LYS B CA 1
ATOM 2502 C C . LYS B 1 131 ? -7.113 14 5.875 1 98.69 131 LYS B C 1
ATOM 2504 O O . LYS B 1 131 ? -6.031 14.453 5.5 1 98.69 131 LYS B O 1
ATOM 2509 N N . HIS B 1 132 ? -7.449 13.883 7.141 1 98.69 132 HIS B N 1
ATOM 2510 C CA . HIS B 1 132 ? -6.449 14.117 8.18 1 98.69 132 HIS B CA 1
ATOM 2511 C C . HIS B 1 132 ? -5.281 13.148 8.047 1 98.69 132 HIS B C 1
ATOM 2513 O O . HIS B 1 132 ? -4.121 13.539 8.188 1 98.69 132 HIS B O 1
ATOM 2519 N N . LEU B 1 133 ? -5.57 11.875 7.797 1 98.75 133 LEU B N 1
ATOM 2520 C CA . LEU B 1 133 ? -4.523 10.883 7.578 1 98.75 133 LEU B CA 1
ATOM 2521 C C . LEU B 1 133 ? -3.635 11.273 6.402 1 98.75 133 LEU B C 1
ATOM 2523 O O . LEU B 1 133 ? -2.412 11.141 6.473 1 98.75 133 LEU B O 1
ATOM 2527 N N . ASP B 1 134 ? -4.254 11.711 5.363 1 98.69 134 ASP B N 1
ATOM 2528 C CA . ASP B 1 134 ? -3.541 12.102 4.152 1 98.69 134 ASP B CA 1
ATOM 2529 C C . ASP B 1 134 ? -2.551 13.227 4.441 1 98.69 134 ASP B C 1
ATOM 2531 O O . ASP B 1 134 ? -1.38 13.148 4.066 1 98.69 134 ASP B O 1
ATOM 2535 N N . LYS B 1 135 ? -2.967 14.234 5.109 1 98.56 135 LYS B N 1
ATOM 2536 C CA . LYS B 1 135 ? -2.123 15.383 5.441 1 98.56 135 LYS B CA 1
ATOM 2537 C C . LYS B 1 135 ? -1.063 15 6.473 1 98.56 135 LYS B C 1
ATOM 2539 O O . LYS B 1 135 ? 0.079 15.461 6.395 1 98.56 135 LYS B O 1
ATOM 2544 N N . PHE B 1 136 ? -1.497 14.211 7.43 1 98.81 136 PHE B N 1
ATOM 2545 C CA . PHE B 1 136 ? -0.554 13.766 8.445 1 98.81 136 PHE B CA 1
ATOM 2546 C C . PHE B 1 136 ? 0.552 12.922 7.828 1 98.81 136 PHE B C 1
ATOM 2548 O O . PHE B 1 136 ? 1.729 13.094 8.148 1 98.81 136 PHE B O 1
ATOM 2555 N N . ASP B 1 137 ? 0.184 11.992 6.965 1 98.69 137 ASP B N 1
ATOM 2556 C CA . ASP B 1 137 ? 1.173 11.188 6.25 1 98.69 137 ASP B CA 1
ATOM 2557 C C . ASP B 1 137 ? 2.17 12.078 5.512 1 98.69 137 ASP B C 1
ATOM 2559 O O . ASP B 1 137 ? 3.371 11.805 5.512 1 98.69 137 ASP B O 1
ATOM 2563 N N . MET B 1 138 ? 1.653 13.094 4.914 1 98.44 138 MET B N 1
ATOM 2564 C CA . MET B 1 138 ? 2.482 14 4.129 1 98.44 138 MET B CA 1
ATOM 2565 C C . MET B 1 138 ? 3.537 14.672 5.004 1 98.44 138 MET B C 1
ATOM 2567 O O . MET B 1 138 ? 4.719 14.68 4.664 1 98.44 138 MET B O 1
ATOM 2571 N N . ILE B 1 139 ? 3.221 15.164 6.105 1 98.69 139 ILE B N 1
ATOM 2572 C CA . ILE B 1 139 ? 4.184 15.922 6.902 1 98.69 139 ILE B CA 1
ATOM 2573 C C . ILE B 1 139 ? 5.113 14.953 7.633 1 98.69 139 ILE B C 1
ATOM 2575 O O . ILE B 1 139 ? 6.285 15.266 7.859 1 98.69 139 ILE B O 1
ATOM 2579 N N . VAL B 1 140 ? 4.598 13.789 8.008 1 98.81 140 VAL B N 1
ATOM 2580 C CA . VAL B 1 140 ? 5.477 12.773 8.578 1 98.81 140 VAL B CA 1
ATOM 2581 C C . VAL B 1 140 ? 6.566 12.406 7.57 1 98.81 140 VAL B C 1
ATOM 2583 O O . VAL B 1 140 ? 7.742 12.312 7.926 1 98.81 140 VAL B O 1
ATOM 2586 N N . GLN B 1 141 ? 6.137 12.203 6.352 1 98.69 141 GLN B N 1
ATOM 2587 C CA . GLN B 1 141 ? 7.09 11.852 5.301 1 98.69 141 GLN B CA 1
ATOM 2588 C C . GLN B 1 141 ? 8.062 12.992 5.035 1 98.69 141 GLN B C 1
ATOM 2590 O O . GLN B 1 141 ? 9.25 12.766 4.785 1 98.69 141 GLN B O 1
ATOM 2595 N N . ALA B 1 142 ? 7.547 14.211 5.062 1 98.62 142 ALA B N 1
ATOM 2596 C CA . ALA B 1 142 ? 8.414 15.375 4.906 1 98.62 142 ALA B CA 1
ATOM 2597 C C . ALA B 1 142 ? 9.492 15.406 5.984 1 98.62 142 ALA B C 1
ATOM 2599 O O . ALA B 1 142 ? 10.664 15.625 5.691 1 98.62 142 ALA B O 1
ATOM 2600 N N . GLU B 1 143 ? 9.086 15.211 7.195 1 98.56 143 GLU B N 1
ATOM 2601 C CA . GLU B 1 143 ? 10.047 15.188 8.297 1 98.56 143 GLU B CA 1
ATOM 2602 C C . GLU B 1 143 ? 11.117 14.125 8.078 1 98.56 143 GLU B C 1
ATOM 2604 O O . GLU B 1 143 ? 12.305 14.367 8.32 1 98.56 143 GLU B O 1
ATOM 2609 N N . LYS B 1 144 ? 10.711 12.977 7.656 1 98.06 144 LYS B N 1
ATOM 2610 C CA . LYS B 1 144 ? 11.656 11.883 7.402 1 98.06 144 LYS B CA 1
ATOM 2611 C C . LYS B 1 144 ? 12.641 12.258 6.297 1 98.06 144 LYS B C 1
ATOM 2613 O O . LYS B 1 144 ? 13.836 11.992 6.414 1 98.06 144 LYS B O 1
ATOM 2618 N N . TYR B 1 145 ? 12.148 12.82 5.227 1 98.12 145 TYR B N 1
ATOM 2619 C CA . TYR B 1 145 ? 13.008 13.219 4.117 1 98.12 145 TYR B CA 1
ATOM 2620 C C . TYR B 1 145 ? 13.984 14.312 4.547 1 98.12 145 TYR B C 1
ATOM 2622 O O . TYR B 1 145 ? 15.141 14.312 4.129 1 98.12 145 TYR B O 1
ATOM 2630 N N . GLU B 1 146 ? 13.5 15.258 5.336 1 98.25 146 GLU B N 1
ATOM 2631 C CA . GLU B 1 146 ? 14.414 16.266 5.859 1 98.25 146 GLU B CA 1
ATOM 2632 C C . GLU B 1 146 ? 15.523 15.617 6.688 1 98.25 146 GLU B C 1
ATOM 2634 O O . GLU B 1 146 ? 16.703 15.969 6.547 1 98.25 146 GLU B O 1
ATOM 2639 N N . GLU B 1 147 ? 15.133 14.781 7.504 1 96.88 147 GLU B N 1
ATOM 2640 C CA . GLU B 1 147 ? 16.062 14.117 8.414 1 96.88 147 GLU B CA 1
ATOM 2641 C C . GLU B 1 147 ? 17.109 13.328 7.637 1 96.88 147 GLU B C 1
ATOM 2643 O O . GLU B 1 147 ? 18.312 13.398 7.949 1 96.88 147 GLU B O 1
ATOM 2648 N N . VAL B 1 148 ? 16.75 12.656 6.594 1 95.69 148 VAL B N 1
ATOM 2649 C CA . VAL B 1 148 ? 17.625 11.688 5.934 1 95.69 148 VAL B CA 1
ATOM 2650 C C . VAL B 1 148 ? 18.422 12.383 4.82 1 95.69 148 VAL B C 1
ATOM 2652 O O . VAL B 1 148 ? 19.578 12.055 4.578 1 95.69 148 VAL B O 1
ATOM 2655 N N . HIS B 1 149 ? 17.797 13.352 4.176 1 96.81 149 HIS B N 1
ATOM 2656 C CA . HIS B 1 149 ? 18.422 13.891 2.973 1 96.81 149 HIS B CA 1
ATOM 2657 C C . HIS B 1 149 ? 18.891 15.328 3.186 1 96.81 149 HIS B C 1
ATOM 2659 O O . HIS B 1 149 ? 19.562 15.898 2.332 1 96.81 149 HIS B O 1
ATOM 2665 N N . GLY B 1 150 ? 18.469 15.938 4.301 1 96 150 GLY B N 1
ATOM 2666 C CA . GLY B 1 150 ? 18.891 17.297 4.574 1 96 150 GLY B CA 1
ATOM 2667 C C . GLY B 1 150 ? 18.25 18.312 3.648 1 96 150 GLY B C 1
ATOM 2668 O O . GLY B 1 150 ? 18.844 19.344 3.338 1 96 150 GLY B O 1
ATOM 2669 N N . ILE B 1 151 ? 17.125 17.969 3.146 1 96.75 151 ILE B N 1
ATOM 2670 C CA . ILE B 1 151 ? 16.375 18.844 2.262 1 96.75 151 ILE B CA 1
ATOM 2671 C C . ILE B 1 151 ? 15.375 19.656 3.074 1 96.75 151 ILE B C 1
ATOM 2673 O O . ILE B 1 151 ? 14.734 19.141 3.99 1 96.75 151 ILE B O 1
ATOM 2677 N N . ASP B 1 152 ? 15.281 20.922 2.75 1 97.56 152 ASP B N 1
ATOM 2678 C CA . ASP B 1 152 ? 14.297 21.766 3.418 1 97.56 152 ASP B CA 1
ATOM 2679 C C . ASP B 1 152 ? 12.914 21.594 2.795 1 97.56 152 ASP B C 1
ATOM 2681 O O . ASP B 1 152 ? 12.711 21.922 1.626 1 97.56 152 ASP B O 1
ATOM 2685 N N . LEU B 1 153 ? 12 21.125 3.586 1 98.12 153 LEU B N 1
ATOM 2686 C CA . LEU B 1 153 ? 10.641 20.875 3.115 1 98.12 153 LEU B CA 1
ATOM 2687 C C . LEU B 1 153 ? 9.625 21.672 3.943 1 98.12 153 LEU B C 1
ATOM 2689 O O . LEU B 1 153 ? 8.531 21.172 4.223 1 98.12 153 LEU B O 1
ATOM 2693 N N . GLN B 1 154 ? 9.938 22.859 4.328 1 98 154 GLN B N 1
ATOM 2694 C CA . GLN B 1 154 ? 9.133 23.734 5.168 1 98 154 GLN B CA 1
ATOM 2695 C C . GLN B 1 154 ? 7.773 24.016 4.531 1 98 154 GLN B C 1
ATOM 2697 O O . GLN B 1 154 ? 6.777 24.188 5.234 1 98 154 GLN B O 1
ATOM 2702 N N . GLN B 1 155 ? 7.703 24.031 3.279 1 97.44 155 GLN B N 1
ATOM 2703 C CA . GLN B 1 155 ? 6.473 24.375 2.58 1 97.44 155 GLN B CA 1
ATOM 2704 C C . GLN B 1 155 ? 5.352 23.406 2.924 1 97.44 155 GLN B C 1
ATOM 2706 O O . GLN B 1 155 ? 4.18 23.781 2.965 1 97.44 155 GLN B O 1
ATOM 2711 N N . PHE B 1 156 ? 5.621 22.109 3.16 1 97.88 156 PHE B N 1
ATOM 2712 C CA . PHE B 1 156 ? 4.613 21.109 3.49 1 97.88 156 PHE B CA 1
ATOM 2713 C C . PHE B 1 156 ? 4.082 21.312 4.902 1 97.88 156 PHE B C 1
ATOM 2715 O O . PHE B 1 156 ? 2.895 21.125 5.164 1 97.88 156 PHE B O 1
ATOM 2722 N N . PHE B 1 157 ? 4.926 21.688 5.801 1 98.25 157 PHE B N 1
ATOM 2723 C CA . PHE B 1 157 ? 4.512 22 7.164 1 98.25 157 PHE B CA 1
ATOM 2724 C C . PHE B 1 157 ? 3.709 23.297 7.207 1 98.25 157 PHE B C 1
ATOM 2726 O O . PHE B 1 157 ? 2.682 23.375 7.883 1 98.25 157 PHE B O 1
ATOM 2733 N N . ALA B 1 158 ? 4.199 24.297 6.473 1 97.81 158 ALA B N 1
ATOM 2734 C CA . ALA B 1 158 ? 3.52 25.594 6.43 1 97.81 158 ALA B CA 1
ATOM 2735 C C . ALA B 1 158 ? 2.109 25.453 5.863 1 97.81 158 ALA B C 1
ATOM 2737 O O . ALA B 1 158 ? 1.168 26.062 6.363 1 97.81 158 ALA B O 1
ATOM 2738 N N . SER B 1 159 ? 1.931 24.609 4.871 1 95.44 159 SER B N 1
ATOM 2739 C CA . SER B 1 159 ? 0.649 24.469 4.188 1 95.44 159 SER B CA 1
ATOM 2740 C C . SER B 1 159 ? -0.349 23.688 5.023 1 95.44 159 SER B C 1
ATOM 2742 O O . SER B 1 159 ? -1.542 23.656 4.719 1 95.44 159 SER B O 1
ATOM 2744 N N . THR B 1 160 ? 0.108 23.062 6.105 1 97.25 160 THR B N 1
ATOM 2745 C CA . THR B 1 160 ? -0.786 22.203 6.875 1 97.25 160 THR B CA 1
ATOM 2746 C C . THR B 1 160 ? -1.025 22.781 8.266 1 97.25 160 THR B C 1
ATOM 2748 O O . THR B 1 160 ? -1.612 22.125 9.125 1 97.25 160 THR B O 1
ATOM 2751 N N . VAL B 1 161 ? -0.563 23.984 8.523 1 96.38 161 VAL B N 1
ATOM 2752 C CA . VAL B 1 161 ? -0.809 24.625 9.812 1 96.38 161 VAL B CA 1
ATOM 2753 C C . VAL B 1 161 ? -2.312 24.781 10.039 1 96.38 161 VAL B C 1
ATOM 2755 O O . VAL B 1 161 ? -3.031 25.281 9.172 1 96.38 161 VAL B O 1
ATOM 2758 N N . GLY B 1 162 ? -2.787 24.266 11.094 1 95 162 GLY B N 1
ATOM 2759 C CA . GLY B 1 162 ? -4.184 24.422 11.477 1 95 162 GLY B CA 1
ATOM 2760 C C . GLY B 1 162 ? -5.113 23.484 10.734 1 95 162 GLY B C 1
ATOM 2761 O O . GLY B 1 162 ? -6.336 23.562 10.891 1 95 162 GLY B O 1
ATOM 2762 N N . VAL B 1 163 ? -4.586 22.562 9.977 1 96.06 163 VAL B N 1
ATOM 2763 C CA . VAL B 1 163 ? -5.395 21.656 9.156 1 96.06 163 VAL B CA 1
ATOM 2764 C C . VAL B 1 163 ? -5.758 20.422 9.969 1 96.06 163 VAL B C 1
ATOM 2766 O O . VAL B 1 163 ? -6.891 19.938 9.898 1 96.06 163 VAL B O 1
ATOM 2769 N N . LEU B 1 164 ? -4.816 19.875 10.758 1 97.88 164 LEU B N 1
ATOM 2770 C CA . LEU B 1 164 ? -5.035 18.672 11.555 1 97.88 164 LEU B CA 1
ATOM 2771 C C . LEU B 1 164 ? -5.664 19.016 12.898 1 97.88 164 LEU B C 1
ATOM 2773 O O . LEU B 1 164 ? -4.969 19.078 13.914 1 97.88 164 LEU B O 1
ATOM 2777 N N . LYS B 1 165 ? -6.965 19.109 12.922 1 96.31 165 LYS B N 1
ATOM 2778 C CA . LYS B 1 165 ? -7.648 19.656 14.086 1 96.31 165 LYS B CA 1
ATOM 2779 C C . LYS B 1 165 ? -8.336 18.562 14.898 1 96.31 165 LYS B C 1
ATOM 2781 O O . LYS B 1 165 ? -8.656 18.766 16.078 1 96.31 165 LYS B O 1
ATOM 2786 N N . MET B 1 166 ? -8.586 17.469 14.281 1 97.06 166 MET B N 1
ATOM 2787 C CA . MET B 1 166 ? -9.273 16.359 14.969 1 97.06 166 MET B CA 1
ATOM 2788 C C . MET B 1 166 ? -8.281 15.516 15.75 1 97.06 166 MET B C 1
ATOM 2790 O O . MET B 1 166 ? -7.172 15.25 15.273 1 97.06 166 MET B O 1
ATOM 2794 N N . GLU B 1 167 ? -8.773 15.117 17 1 96.81 167 GLU B N 1
ATOM 2795 C CA . GLU B 1 167 ? -7.969 14.125 17.688 1 96.81 167 GLU B CA 1
ATOM 2796 C C . GLU B 1 167 ? -8.117 12.742 17.062 1 96.81 167 GLU B C 1
ATOM 2798 O O . GLU B 1 167 ? -9.203 12.391 16.578 1 96.81 167 GLU B O 1
ATOM 2803 N N . PRO B 1 168 ? -7.07 11.953 17.047 1 97.5 168 PRO B N 1
ATOM 2804 C CA . PRO B 1 168 ? -5.77 12.156 17.688 1 97.5 168 PRO B CA 1
ATOM 2805 C C . PRO B 1 168 ? -4.777 12.891 16.797 1 97.5 168 PRO B C 1
ATOM 2807 O O . PRO B 1 168 ? -3.605 13.031 17.156 1 97.5 168 PRO B O 1
ATOM 2810 N N . PHE B 1 169 ? -5.168 13.352 15.617 1 98.31 169 PHE B N 1
ATOM 2811 C CA . PHE B 1 169 ? -4.273 13.938 14.625 1 98.31 169 PHE B CA 1
ATOM 2812 C C . PHE B 1 169 ? -3.686 15.25 15.125 1 98.31 169 PHE B C 1
ATOM 2814 O O . PHE B 1 169 ? -2.531 15.57 14.844 1 98.31 169 PHE B O 1
ATOM 2821 N N . ALA B 1 170 ? -4.484 15.984 15.828 1 98.31 170 ALA B N 1
ATOM 2822 C CA . ALA B 1 170 ? -3.996 17.234 16.391 1 98.31 170 ALA B CA 1
ATOM 2823 C C . ALA B 1 170 ? -2.809 17.016 17.312 1 98.31 170 ALA B C 1
ATOM 2825 O O . ALA B 1 170 ? -1.797 17.703 17.234 1 98.31 170 ALA B O 1
ATOM 2826 N N . THR B 1 171 ? -2.949 16.062 18.172 1 98 171 THR B N 1
ATOM 2827 C CA . THR B 1 171 ? -1.881 15.711 19.094 1 98 171 THR B CA 1
ATOM 2828 C C . THR B 1 171 ? -0.654 15.203 18.344 1 98 171 THR B C 1
ATOM 2830 O O . THR B 1 171 ? 0.472 15.609 18.641 1 98 171 THR B O 1
ATOM 2833 N N . TRP B 1 172 ? -0.886 14.297 17.406 1 98.31 172 TRP B N 1
ATOM 2834 C CA . TRP B 1 172 ? 0.212 13.75 16.609 1 98.31 172 TRP B CA 1
ATOM 2835 C C . TRP B 1 172 ? 0.95 14.859 15.867 1 98.31 172 TRP B C 1
ATOM 2837 O O . TRP B 1 172 ? 2.18 14.844 15.781 1 98.31 172 TRP B O 1
ATOM 2847 N N . ASP B 1 173 ? 0.182 15.781 15.297 1 98.44 173 ASP B N 1
ATOM 2848 C CA . ASP B 1 173 ? 0.755 16.906 14.578 1 98.44 173 ASP B CA 1
ATOM 2849 C C . ASP B 1 173 ? 1.642 17.75 15.492 1 98.44 173 ASP B C 1
ATOM 2851 O O . ASP B 1 173 ? 2.77 18.094 15.133 1 98.44 173 ASP B O 1
ATOM 2855 N N . ARG B 1 174 ? 1.131 18.094 16.625 1 98.19 174 ARG B N 1
ATOM 2856 C CA . ARG B 1 174 ? 1.892 18.875 17.594 1 98.19 174 ARG B CA 1
ATOM 2857 C C . ARG B 1 174 ? 3.197 18.172 17.953 1 98.19 174 ARG B C 1
ATOM 2859 O O . ARG B 1 174 ? 4.258 18.797 17.969 1 98.19 174 ARG B O 1
ATOM 2866 N N . GLU B 1 175 ? 3.137 16.922 18.25 1 98.25 175 GLU B N 1
ATOM 2867 C CA . GLU B 1 175 ? 4.316 16.156 18.641 1 98.25 175 GLU B CA 1
ATOM 2868 C C . GLU B 1 175 ? 5.32 16.078 17.5 1 98.25 175 GLU B C 1
ATOM 2870 O O . GLU B 1 175 ? 6.531 16.156 17.719 1 98.25 175 GLU B O 1
ATOM 2875 N N . LEU B 1 176 ? 4.812 15.867 16.312 1 98.56 176 LEU B N 1
ATOM 2876 C CA . LEU B 1 176 ? 5.684 15.805 15.141 1 98.56 176 LEU B CA 1
ATOM 2877 C C . LEU B 1 176 ? 6.422 17.125 14.938 1 98.56 176 LEU B C 1
ATOM 2879 O O . LEU B 1 176 ? 7.625 17.141 14.664 1 98.56 176 LEU B O 1
ATOM 2883 N N . ARG B 1 177 ? 5.695 18.188 15 1 98.19 177 ARG B N 1
ATOM 2884 C CA . ARG B 1 177 ? 6.293 19.5 14.797 1 98.19 177 ARG B CA 1
ATOM 2885 C C . ARG B 1 177 ? 7.305 19.812 15.891 1 98.19 177 ARG B C 1
ATOM 2887 O O . ARG B 1 177 ? 8.336 20.438 15.633 1 98.19 177 ARG B O 1
ATOM 2894 N N . GLU B 1 178 ? 7.02 19.422 17.094 1 98 178 GLU B N 1
ATOM 2895 C CA . GLU B 1 178 ? 7.98 19.562 18.172 1 98 178 GLU B CA 1
ATOM 2896 C C . GLU B 1 178 ? 9.25 18.766 17.906 1 98 178 GLU B C 1
ATOM 2898 O O . GLU B 1 178 ? 10.359 19.266 18.109 1 98 178 GLU B O 1
ATOM 2903 N N . LYS B 1 179 ? 9.062 17.578 17.516 1 97.19 179 LYS B N 1
ATOM 2904 C CA . LYS B 1 179 ? 10.195 16.719 17.156 1 97.19 179 LYS B CA 1
ATOM 2905 C C . LYS B 1 179 ? 11.039 17.375 16.047 1 97.19 179 LYS B C 1
ATOM 2907 O O . LYS B 1 179 ? 12.266 17.359 16.125 1 97.19 179 LYS B O 1
ATOM 2912 N N . ARG B 1 180 ? 10.367 17.828 15.008 1 97.88 180 ARG B N 1
ATOM 2913 C CA . ARG B 1 180 ? 11.055 18.484 13.898 1 97.88 180 ARG B CA 1
ATOM 2914 C C . ARG B 1 180 ? 11.836 19.703 14.383 1 97.88 180 ARG B C 1
ATOM 2916 O O . ARG B 1 180 ? 12.984 19.906 13.992 1 97.88 180 ARG B O 1
ATOM 2923 N N . ASN B 1 181 ? 11.203 20.516 15.227 1 97.19 181 ASN B N 1
ATOM 2924 C CA . ASN B 1 181 ? 11.852 21.719 15.766 1 97.19 181 ASN B CA 1
ATOM 2925 C C . ASN B 1 181 ? 13.094 21.359 16.578 1 97.19 181 ASN B C 1
ATOM 2927 O O . ASN B 1 181 ? 14.102 22.062 16.516 1 97.19 181 ASN B O 1
ATOM 2931 N N . GLN B 1 182 ? 12.992 20.359 17.328 1 97.06 182 GLN B N 1
ATOM 2932 C CA . GLN B 1 182 ? 14.141 19.891 18.109 1 97.06 182 GLN B CA 1
ATOM 2933 C C . GLN B 1 182 ? 15.281 19.453 17.203 1 97.06 182 GLN B C 1
ATOM 2935 O O . GLN B 1 182 ? 16.453 19.75 17.469 1 97.06 182 GLN B O 1
ATOM 2940 N N . ARG B 1 183 ? 14.969 18.75 16.156 1 95.88 183 ARG B N 1
ATOM 2941 C CA . ARG B 1 183 ? 15.977 18.297 15.203 1 95.88 183 ARG B CA 1
ATOM 2942 C C . ARG B 1 183 ? 16.656 19.484 14.531 1 95.88 183 ARG B C 1
ATOM 2944 O O . ARG B 1 183 ? 17.891 19.516 14.398 1 95.88 183 ARG B O 1
ATOM 2951 N N . LEU B 1 184 ? 15.836 20.5 14.148 1 95 184 LEU B N 1
ATOM 2952 C CA . LEU B 1 184 ? 16.359 21.672 13.445 1 95 184 LEU B CA 1
ATOM 2953 C C . LEU B 1 184 ? 17.219 22.516 14.375 1 95 184 LEU B C 1
ATOM 2955 O O . LEU B 1 184 ? 18.188 23.141 13.93 1 95 184 LEU B O 1
ATOM 2959 N N . SER B 1 185 ? 16.859 22.547 15.617 1 91.56 185 SER B N 1
ATOM 2960 C CA . SER B 1 185 ? 17.625 23.328 16.578 1 91.56 185 SER B CA 1
ATOM 2961 C C . SER B 1 185 ? 18.984 22.672 16.875 1 91.56 185 SER B C 1
ATOM 2963 O O . SER B 1 185 ? 19.938 23.359 17.234 1 91.56 185 SER B O 1
ATOM 2965 N N . LYS B 1 186 ? 19.125 21.453 16.891 1 88.62 186 LYS B N 1
ATOM 2966 C CA . LYS B 1 186 ? 20.375 20.75 17.141 1 88.62 186 LYS B CA 1
ATOM 2967 C C . LYS B 1 186 ? 21.359 20.906 15.984 1 88.62 186 LYS B C 1
ATOM 2969 O O . LYS B 1 186 ? 22.578 20.844 16.172 1 88.62 186 LYS B O 1
ATOM 2974 N N . ASN B 1 187 ? 20.75 21.094 14.828 1 76 187 ASN B N 1
ATOM 2975 C CA . ASN B 1 187 ? 21.578 21.234 13.641 1 76 187 ASN B CA 1
ATOM 2976 C C . ASN B 1 187 ? 22.078 22.672 13.469 1 76 187 ASN B C 1
ATOM 2978 O O . ASN B 1 187 ? 22.922 22.953 12.609 1 76 187 ASN B O 1
ATOM 2982 N N . GLU B 1 188 ? 21.562 23.625 14.289 1 65.44 188 GLU B N 1
ATOM 2983 C CA . GLU B 1 188 ? 22.109 24.984 14.32 1 65.44 188 GLU B CA 1
ATOM 2984 C C . GLU B 1 188 ? 23.219 25.094 15.359 1 65.44 188 GLU B C 1
ATOM 2986 O O . GLU B 1 188 ? 23.172 24.438 16.406 1 65.44 188 GLU B O 1
#